Protein AF-A0A423T3R4-F1 (afdb_monomer)

pLDDT: mean 77.35, std 26.08, range [28.09, 98.25]

Solvent-accessible surface area (backbone atoms only — not comparable to full-atom values): 22055 Å² total; per-residue (Å²): 132,90,84,87,86,85,81,89,84,84,79,88,78,89,78,84,82,85,85,81,80,85,85,87,87,91,86,86,88,89,87,91,87,88,82,89,88,90,84,88,87,83,90,76,90,81,85,86,82,89,85,80,90,79,90,85,89,80,90,84,83,86,83,89,80,95,80,89,75,82,82,83,82,76,79,79,76,78,79,75,79,77,91,60,74,82,68,82,76,67,74,72,75,78,69,88,64,95,60,60,54,66,60,53,34,55,50,49,50,51,52,37,51,51,53,52,51,51,48,50,52,52,50,55,52,48,51,54,52,50,52,51,48,49,53,52,50,54,48,57,49,49,55,51,51,53,51,50,52,51,52,59,55,57,72,68,65,50,98,86,39,91,82,68,69,92,62,98,72,70,87,63,85,59,91,87,72,73,54,71,67,58,50,53,48,51,55,50,50,54,51,50,53,46,53,50,50,52,52,51,50,53,50,48,51,54,51,47,58,46,51,53,52,50,39,50,53,54,46,52,54,30,50,52,50,32,51,53,51,50,56,49,50,50,50,54,50,52,53,52,41,52,54,48,54,52,49,48,56,50,50,56,48,52,47,55,52,47,54,51,49,46,52,52,50,53,49,54,44,54,68,48,52,56,56,46,54,51,44,52,50,53,51,55,60,55,69,69,40,62,79,83,68,54,57,89,42,73,70,52,53,54,45,49,52,49,64,60,48,48,58,53,54,46,51,54,50,51,53,49,45,51,53,51,53,54,49,47,55,52,51,52,53,54,48,53,53,48,53,51,53,44,50,54,48,49,56,64,72,75,105

Sequence (351 aa):
MITVVAINASTSFSVRPFSLYALPFLLSPPPYLTTRPLITHPPRYQPLPPFQATTSFSSFPQPSSPFLSHYFSSFPQPPSPLTSFPTPLHLHSPTLSTSPPNFQETEVLRAGRALLTQTLQETEAQIKRLLEVKRLLEHDWSDKQEAFQLDHSAAKLVNHAVKAQFKPVSAALHEGTSAPESWRLRSAQHMDVCRREITSGTQLRGASDQALREVARDSEAAAEATDVAFNTRLRELEEAKAKLVTKDGMLRKEIAEEENSIASIRQSLQDKESPLQVAQSRHWTRSFRPGADRCLDQPHYRLKDELDELPQSIESLRQRLRTSEDTLEELHRLHEDFSKDILNREHTISF

Foldseek 3Di:
DDDDDDDDDDDDDDDDDDDDDDDDDDDDYDDDDDDDDDDDDDDDDDDDDDDDDDDDDDDDDDDDDDDPDPPPDDDDDDPDDPPDDPDPPPVPPPPPDPDALVVVLVVLLVVLVVLLVVLVVVLVVLVVLLVVLVVVVVVLVVVVVVVVVVVVVVVPDDPPDPPDDDDPPVPDDDPPDDDPVRNVVVVVVSVVSNVVSVVVNVVSVVVSVVSVVVSVVSSVVSVVSNVVSVVVVLVVLVVVLVVLVVVLVVLVVVLVVLVVVLVVLVVVLVVLVVVLVVLVVVQVVLCPDDDPSNDCDPVNVVSVVSNVPSVVVNVVSVVVSVVSVVVSVVSVVVSVVSVVVSVVSVVVSVD

Mean predicted aligned error: 17.51 Å

Structure (mmCIF, N/CA/C/O backbone):
data_AF-A0A423T3R4-F1
#
_entry.id   AF-A0A423T3R4-F1
#
loop_
_atom_site.group_PDB
_atom_site.id
_atom_site.type_symbol
_atom_site.label_atom_id
_atom_site.label_alt_id
_atom_site.label_comp_id
_atom_site.label_asym_id
_atom_site.label_entity_id
_atom_site.label_seq_id
_atom_site.pdbx_PDB_ins_code
_atom_site.Cartn_x
_atom_site.Cartn_y
_atom_site.Cartn_z
_atom_site.occupancy
_atom_site.B_iso_or_equiv
_atom_site.auth_seq_id
_atom_site.auth_comp_id
_atom_site.auth_asym_id
_atom_site.auth_atom_id
_atom_site.pdbx_PDB_model_num
ATOM 1 N N . MET A 1 1 ? 6.758 32.394 -56.745 1.00 33.31 1 MET A N 1
ATOM 2 C CA . MET A 1 1 ? 5.417 32.800 -56.285 1.00 33.31 1 MET A CA 1
ATOM 3 C C . MET A 1 1 ? 5.019 31.890 -55.134 1.00 33.31 1 MET A C 1
ATOM 5 O O . MET A 1 1 ? 4.924 30.701 -55.379 1.00 33.31 1 MET A O 1
ATOM 9 N N . ILE A 1 2 ? 4.901 32.470 -53.926 1.00 31.02 2 ILE A N 1
ATOM 10 C CA . ILE A 1 2 ? 3.869 32.233 -52.886 1.00 31.02 2 ILE A CA 1
ATOM 11 C C . ILE A 1 2 ? 3.667 30.744 -52.489 1.00 31.02 2 ILE A C 1
ATOM 13 O O . ILE A 1 2 ? 3.252 29.936 -53.301 1.00 31.02 2 ILE A O 1
ATOM 17 N N . THR A 1 3 ? 3.937 30.273 -51.264 1.00 30.92 3 THR A N 1
ATOM 18 C CA . THR A 1 3 ? 3.354 30.736 -49.991 1.00 30.92 3 THR A CA 1
ATOM 19 C C . THR A 1 3 ? 4.154 30.164 -48.811 1.00 30.92 3 THR A C 1
ATOM 21 O O . THR A 1 3 ? 4.354 28.955 -48.734 1.00 30.92 3 THR A O 1
ATOM 24 N N . VAL A 1 4 ? 4.572 31.017 -47.874 1.00 34.06 4 VAL A N 1
ATOM 25 C CA . VAL A 1 4 ? 4.981 30.622 -46.517 1.00 34.06 4 VAL A CA 1
ATOM 26 C C . VAL A 1 4 ? 3.732 30.739 -45.650 1.00 34.06 4 VAL A C 1
ATOM 28 O O . VAL A 1 4 ? 3.190 31.832 -45.506 1.00 34.06 4 VAL A O 1
ATOM 31 N N . VAL A 1 5 ? 3.249 29.618 -45.117 1.00 37.12 5 VAL A N 1
ATOM 32 C CA . VAL A 1 5 ? 2.168 29.597 -44.127 1.00 37.12 5 VAL A CA 1
ATOM 33 C C . VAL A 1 5 ? 2.812 29.616 -42.747 1.00 37.12 5 VAL A C 1
ATOM 35 O O . VAL A 1 5 ? 3.392 28.629 -42.302 1.00 37.12 5 VAL A O 1
ATOM 38 N N . ALA A 1 6 ? 2.729 30.773 -42.097 1.00 36.50 6 ALA A N 1
ATOM 39 C CA . ALA A 1 6 ? 2.967 30.934 -40.674 1.00 36.50 6 ALA A CA 1
ATOM 40 C C . ALA A 1 6 ? 1.662 30.633 -39.925 1.00 36.50 6 ALA A C 1
ATOM 42 O O . ALA A 1 6 ? 0.632 31.239 -40.219 1.00 36.50 6 ALA A O 1
ATOM 43 N N . ILE A 1 7 ? 1.709 29.729 -38.947 1.00 34.56 7 ILE A N 1
ATOM 44 C CA . ILE A 1 7 ? 0.675 29.600 -37.916 1.00 34.56 7 ILE A CA 1
ATOM 45 C C . ILE A 1 7 ? 1.369 29.731 -36.562 1.00 34.56 7 ILE A C 1
ATOM 47 O O . ILE A 1 7 ? 2.182 28.899 -36.169 1.00 34.56 7 ILE A O 1
ATOM 51 N N . ASN A 1 8 ? 1.043 30.835 -35.894 1.00 34.44 8 ASN A N 1
ATOM 52 C CA . ASN A 1 8 ? 1.313 31.129 -34.494 1.00 34.44 8 ASN A CA 1
ATOM 53 C C . ASN A 1 8 ? 0.419 30.260 -33.601 1.00 34.44 8 ASN A C 1
ATOM 55 O O . ASN A 1 8 ? -0.792 30.251 -33.810 1.00 34.44 8 ASN A O 1
ATOM 59 N N . ALA A 1 9 ? 0.986 29.652 -32.558 1.00 32.06 9 ALA A N 1
ATOM 60 C CA . ALA A 1 9 ? 0.274 29.328 -31.319 1.00 32.06 9 ALA A CA 1
ATOM 61 C C . ALA A 1 9 ? 1.283 28.976 -30.210 1.00 32.06 9 ALA A C 1
ATOM 63 O O . ALA A 1 9 ? 1.586 27.808 -29.992 1.00 32.06 9 ALA A O 1
ATOM 64 N N . SER A 1 10 ? 1.799 29.986 -29.503 1.00 31.17 10 SER A N 1
ATOM 65 C CA . SER A 1 10 ? 2.395 29.783 -28.177 1.00 31.17 10 SER A CA 1
ATOM 66 C C . SER A 1 10 ? 1.487 30.423 -27.142 1.00 31.17 10 SER A C 1
ATOM 68 O O . SER A 1 10 ? 1.450 31.639 -26.961 1.00 31.17 10 SER A O 1
ATOM 70 N N . THR A 1 11 ? 0.712 29.547 -26.522 1.00 37.53 11 THR A N 1
ATOM 71 C CA . THR A 1 11 ? -0.093 29.734 -25.326 1.00 37.53 11 THR A CA 1
ATOM 72 C C . THR A 1 11 ? 0.798 30.061 -24.131 1.00 37.53 11 THR A C 1
ATOM 74 O O . THR A 1 11 ? 1.853 29.468 -23.918 1.00 37.53 11 THR A O 1
ATOM 77 N N . SER A 1 12 ? 0.329 31.020 -23.346 1.00 34.09 12 SER A N 1
ATOM 78 C CA . SER A 1 12 ? 0.869 31.490 -22.079 1.00 34.09 12 SER A CA 1
ATOM 79 C C . SER A 1 12 ? 1.112 30.351 -21.081 1.00 34.09 12 SER A C 1
ATOM 81 O O . SER A 1 12 ? 0.183 29.611 -20.764 1.00 34.09 12 SER A O 1
ATOM 83 N N . PHE A 1 13 ? 2.316 30.271 -20.505 1.00 32.41 13 PHE A N 1
ATOM 84 C CA . PHE A 1 13 ? 2.542 29.543 -19.256 1.00 32.41 13 PHE A CA 1
ATOM 85 C C . PHE A 1 13 ? 2.974 30.529 -18.169 1.00 32.41 13 PHE A C 1
ATOM 87 O O . PHE A 1 13 ? 3.991 31.214 -18.271 1.00 32.41 13 PHE A O 1
ATOM 94 N N . SER A 1 14 ? 2.119 30.636 -17.158 1.00 31.91 14 SER A N 1
ATOM 95 C CA . SER A 1 14 ? 2.300 31.428 -15.950 1.00 31.91 14 SER A CA 1
ATOM 96 C C . SER A 1 14 ? 3.361 30.765 -15.074 1.00 31.91 14 SER A C 1
ATOM 98 O O . SER A 1 14 ? 3.148 29.667 -14.567 1.00 31.91 14 SER A O 1
ATOM 100 N N . VAL A 1 15 ? 4.501 31.427 -14.885 1.00 36.56 15 VAL A N 1
ATOM 101 C CA . VAL A 1 15 ? 5.477 31.065 -13.851 1.00 36.56 15 VAL A CA 1
ATOM 102 C C . VAL A 1 15 ? 5.305 32.054 -12.704 1.00 36.56 15 VAL A C 1
ATOM 104 O O . VAL A 1 15 ? 5.503 33.258 -12.870 1.00 36.56 15 VAL A O 1
ATOM 107 N N . ARG A 1 16 ? 4.886 31.551 -11.539 1.00 35.34 16 ARG A N 1
ATOM 108 C CA . A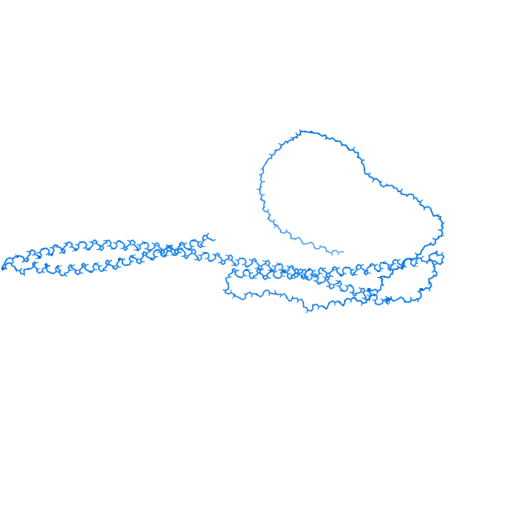RG A 1 16 ? 4.844 32.321 -10.289 1.00 35.34 16 ARG A CA 1
ATOM 109 C C . ARG A 1 16 ? 6.278 32.577 -9.793 1.00 35.34 16 ARG A C 1
ATOM 111 O O . ARG A 1 16 ? 7.065 31.632 -9.769 1.00 35.34 16 ARG A O 1
ATOM 118 N N . PRO A 1 17 ? 6.623 33.803 -9.362 1.00 36.25 17 PRO A N 1
ATOM 119 C CA . PRO A 1 17 ? 7.944 34.119 -8.833 1.00 36.25 17 PRO A CA 1
ATOM 120 C C . PRO A 1 17 ? 8.012 33.842 -7.324 1.00 36.25 17 PRO A C 1
ATOM 122 O O . PRO A 1 17 ? 7.153 34.293 -6.566 1.00 36.25 17 PRO A O 1
ATOM 125 N N . PHE A 1 18 ? 9.060 33.149 -6.872 1.00 35.25 18 PHE A N 1
ATOM 126 C CA . PHE A 1 18 ? 9.450 33.174 -5.463 1.00 35.25 18 PHE A CA 1
ATOM 127 C C . PHE A 1 18 ? 10.264 34.443 -5.194 1.00 35.25 18 PHE A C 1
ATOM 129 O O . PHE A 1 18 ? 11.351 34.648 -5.727 1.00 35.25 18 PHE A O 1
ATOM 136 N N . SER A 1 19 ? 9.673 35.303 -4.373 1.00 32.94 19 SER A N 1
ATOM 137 C CA . SER A 1 19 ? 10.264 36.493 -3.777 1.00 32.94 19 SER A CA 1
ATOM 138 C C . SER A 1 19 ? 11.190 36.099 -2.627 1.00 32.94 19 SER A C 1
ATOM 140 O O . SER A 1 19 ? 10.721 35.515 -1.655 1.00 32.94 19 SER A O 1
ATOM 142 N N . LEU A 1 20 ? 12.456 36.518 -2.678 1.00 35.47 20 LEU A N 1
ATOM 143 C CA . LEU A 1 20 ? 13.244 36.808 -1.479 1.00 35.47 20 LEU A CA 1
ATOM 144 C C . LEU A 1 20 ? 13.961 38.147 -1.678 1.00 35.47 20 LEU A C 1
ATOM 146 O O . LEU A 1 20 ? 14.877 38.288 -2.486 1.00 35.47 20 LEU A O 1
ATOM 150 N N . TYR A 1 21 ? 13.460 39.143 -0.956 1.00 32.84 21 TYR A N 1
ATOM 151 C CA . TYR A 1 21 ? 14.021 40.477 -0.810 1.00 32.84 21 TYR A CA 1
ATOM 152 C C . TYR A 1 21 ? 15.218 40.461 0.157 1.00 32.84 21 TYR A C 1
ATOM 154 O O . TYR A 1 21 ? 15.127 39.834 1.207 1.00 32.84 21 TYR A O 1
ATOM 162 N N . ALA A 1 22 ? 16.214 41.305 -0.165 1.00 35.75 22 ALA A N 1
ATOM 163 C CA . ALA A 1 22 ? 16.920 42.226 0.750 1.00 35.75 22 ALA A CA 1
ATOM 164 C C . ALA A 1 22 ? 17.934 41.627 1.766 1.00 35.75 22 ALA A C 1
ATOM 166 O O . ALA A 1 22 ? 17.624 40.669 2.449 1.00 35.75 22 ALA A O 1
ATOM 167 N N . LEU A 1 23 ? 19.138 42.170 2.029 1.00 37.38 23 LEU A N 1
ATOM 168 C CA . LEU A 1 23 ? 19.763 43.492 1.788 1.00 37.38 23 LEU A CA 1
ATOM 169 C C . LEU A 1 23 ? 21.268 43.437 2.274 1.00 37.38 23 LEU A C 1
ATOM 171 O O . LEU A 1 23 ? 21.717 42.341 2.596 1.00 37.38 23 LEU A O 1
ATOM 175 N N . PRO A 1 24 ? 22.096 44.519 2.294 1.00 53.28 24 PRO A N 1
ATOM 176 C CA . PRO A 1 24 ? 23.395 44.597 1.587 1.00 53.28 24 PRO A CA 1
ATOM 177 C C . PRO A 1 24 ? 24.607 45.106 2.443 1.00 53.28 24 PRO A C 1
ATOM 179 O O . PRO A 1 24 ? 24.547 45.096 3.665 1.00 53.28 24 PRO A O 1
ATOM 182 N N . PHE A 1 25 ? 25.633 45.667 1.758 1.00 34.12 25 PHE A N 1
ATOM 183 C CA . PHE A 1 25 ? 26.707 46.607 2.198 1.00 34.12 25 PHE A CA 1
ATOM 184 C C . PHE A 1 25 ? 28.011 45.989 2.768 1.00 34.12 25 PHE A C 1
ATOM 186 O O . PHE A 1 25 ? 27.987 45.279 3.759 1.00 34.12 25 PHE A O 1
ATOM 193 N N . LEU A 1 26 ? 29.159 46.078 2.067 1.00 33.06 26 LEU A N 1
ATOM 194 C CA . LEU A 1 26 ? 30.128 47.195 1.875 1.00 33.06 26 LEU A CA 1
ATOM 195 C C . LEU A 1 26 ? 31.274 47.160 2.908 1.00 33.06 26 LEU A C 1
ATOM 197 O O . LEU A 1 26 ? 31.011 47.359 4.084 1.00 33.06 26 LEU A O 1
ATOM 201 N N . LEU A 1 27 ? 32.533 46.972 2.473 1.00 31.45 27 LEU A N 1
ATOM 202 C CA . LEU A 1 27 ? 33.629 47.970 2.495 1.00 31.45 27 LEU A CA 1
ATOM 203 C C . LEU A 1 27 ? 34.999 47.330 2.141 1.00 31.45 27 LEU A C 1
ATOM 205 O O . LEU A 1 27 ? 35.203 46.130 2.262 1.00 31.45 27 LEU A O 1
ATOM 209 N N . SER A 1 28 ? 35.894 48.184 1.645 1.00 31.67 28 SER A N 1
ATOM 210 C CA . SER A 1 28 ? 37.163 47.966 0.921 1.00 31.67 28 SER A CA 1
ATOM 211 C C . SER A 1 28 ? 38.404 47.776 1.867 1.00 31.67 28 SER A C 1
ATOM 213 O O . SER A 1 28 ? 38.173 47.511 3.042 1.00 31.67 28 SER A O 1
ATOM 215 N N . PRO A 1 29 ? 39.701 47.867 1.450 1.00 51.75 29 PRO A N 1
ATOM 216 C CA . PRO A 1 29 ? 40.728 46.810 1.586 1.00 51.75 29 PRO A CA 1
ATOM 217 C C . PRO A 1 29 ? 41.985 47.261 2.414 1.00 51.75 29 PRO A C 1
ATOM 219 O O . PRO A 1 29 ? 41.806 47.982 3.387 1.00 51.75 29 PRO A O 1
ATOM 222 N N . PRO A 1 30 ? 43.248 46.954 2.009 1.00 63.19 30 PRO A N 1
ATOM 223 C CA . PRO A 1 30 ? 44.223 45.943 2.487 1.00 63.19 30 PRO A CA 1
ATOM 224 C C . PRO A 1 30 ? 45.357 46.601 3.353 1.00 63.19 30 PRO A C 1
ATOM 226 O O . PRO A 1 30 ? 45.085 47.716 3.803 1.00 63.19 30 PRO A O 1
ATOM 229 N N . PRO A 1 31 ? 46.599 46.062 3.611 1.00 52.03 31 PRO A N 1
ATOM 230 C CA . PRO A 1 31 ? 47.658 45.912 2.573 1.00 52.03 31 PRO A CA 1
ATOM 231 C C . PRO A 1 31 ? 48.948 45.037 2.842 1.00 52.03 31 PRO A C 1
ATOM 233 O O . PRO A 1 31 ? 49.258 44.640 3.958 1.00 52.03 31 PRO A O 1
ATOM 236 N N . TYR A 1 32 ? 49.739 44.874 1.757 1.00 40.09 32 TYR A N 1
ATOM 237 C CA . TYR A 1 32 ? 51.219 44.720 1.608 1.00 40.09 32 TYR A CA 1
ATOM 238 C C . TYR A 1 32 ? 51.962 43.419 1.997 1.00 40.09 32 TYR A C 1
ATOM 240 O O . TYR A 1 32 ? 51.641 42.798 2.996 1.00 40.09 32 TYR A O 1
ATOM 248 N N . LEU A 1 33 ? 53.065 42.976 1.356 1.00 35.69 33 LEU A N 1
ATOM 249 C CA . LEU A 1 33 ? 53.817 43.195 0.085 1.00 35.69 33 LEU A CA 1
ATOM 250 C C . LEU A 1 33 ? 54.937 42.123 0.082 1.00 35.69 33 LEU A C 1
ATOM 252 O O . LEU A 1 33 ? 55.379 41.742 1.162 1.00 35.69 33 LEU A O 1
ATOM 256 N N . THR A 1 34 ? 55.379 41.571 -1.062 1.00 33.12 34 THR A N 1
ATOM 257 C CA . THR A 1 34 ? 56.720 41.790 -1.694 1.00 33.12 34 THR A CA 1
ATOM 258 C C . THR A 1 34 ? 57.074 40.486 -2.449 1.00 33.12 34 THR A C 1
ATOM 260 O O . THR A 1 34 ? 56.851 39.426 -1.883 1.00 33.12 34 THR A O 1
ATOM 263 N N . THR A 1 35 ? 57.594 40.384 -3.685 1.00 34.75 35 THR A N 1
ATOM 264 C CA . THR A 1 35 ? 58.006 41.319 -4.759 1.00 34.75 35 THR A CA 1
ATOM 265 C C . THR A 1 35 ? 58.318 40.545 -6.066 1.00 34.75 35 THR A C 1
ATOM 267 O O . THR A 1 35 ? 58.997 39.528 -5.989 1.00 34.75 35 THR A O 1
ATOM 270 N N . ARG A 1 36 ? 57.987 41.171 -7.221 1.00 35.00 36 ARG A N 1
ATOM 271 C CA . ARG A 1 36 ? 58.717 41.274 -8.531 1.00 35.00 36 ARG A CA 1
ATOM 272 C C . ARG A 1 36 ? 58.944 40.048 -9.463 1.00 35.00 36 ARG A C 1
ATOM 274 O O . ARG A 1 36 ? 59.146 38.952 -8.967 1.00 35.00 36 ARG A O 1
ATOM 281 N N . PRO A 1 37 ? 59.196 40.267 -10.788 1.00 44.72 37 PRO A N 1
ATOM 282 C CA . PRO A 1 37 ? 58.663 41.285 -11.721 1.00 44.72 37 PRO A CA 1
ATOM 283 C C . PRO A 1 37 ? 58.215 40.737 -13.114 1.00 44.72 37 PRO A C 1
ATOM 285 O O . PRO A 1 37 ? 58.518 39.614 -13.501 1.00 44.72 37 PRO A O 1
ATOM 288 N N . LEU A 1 38 ? 57.519 41.599 -13.873 1.00 38.88 38 LEU A N 1
ATOM 289 C CA . LEU A 1 38 ? 56.987 41.457 -15.246 1.00 38.88 38 LEU A CA 1
ATOM 290 C C . LEU A 1 38 ? 57.993 41.828 -16.357 1.00 38.88 38 LEU A C 1
ATOM 292 O O . LEU A 1 38 ? 58.622 42.876 -16.233 1.00 38.88 38 LEU A O 1
ATOM 296 N N . ILE A 1 39 ? 57.992 41.082 -17.478 1.00 36.41 39 ILE A N 1
ATOM 297 C CA . ILE A 1 39 ? 58.392 41.489 -18.857 1.00 36.41 39 ILE A CA 1
ATOM 298 C C . ILE A 1 39 ? 57.584 40.599 -19.843 1.00 36.41 39 ILE A C 1
ATOM 300 O O . ILE A 1 39 ? 57.753 39.387 -19.836 1.00 36.41 39 ILE A O 1
ATOM 304 N N . THR A 1 40 ? 56.436 41.042 -20.365 1.00 33.84 40 THR A N 1
ATOM 305 C CA . THR A 1 40 ? 56.151 41.590 -21.718 1.00 33.84 40 THR A CA 1
ATOM 306 C C . THR A 1 40 ? 56.443 40.710 -22.962 1.00 33.84 40 THR A C 1
ATOM 308 O O . THR A 1 40 ? 57.580 40.425 -23.313 1.00 33.84 40 THR A O 1
ATOM 311 N N . HIS A 1 41 ? 55.345 40.460 -23.696 1.00 38.69 41 HIS A N 1
ATOM 312 C CA . HIS A 1 41 ? 55.162 40.200 -25.140 1.00 38.69 41 HIS A CA 1
ATOM 313 C C . HIS A 1 41 ? 55.111 38.763 -25.726 1.00 38.69 41 HIS A C 1
ATOM 315 O O . HIS A 1 41 ? 55.899 37.897 -25.358 1.00 38.69 41 HIS A O 1
ATOM 321 N N . PRO A 1 42 ? 54.175 38.523 -26.682 1.00 43.50 42 PRO A N 1
ATOM 322 C CA . PRO A 1 42 ? 53.958 37.238 -27.357 1.00 43.50 42 PRO A CA 1
ATOM 323 C C . PRO A 1 42 ? 54.861 37.077 -28.598 1.00 43.50 42 PRO A C 1
ATOM 325 O O . PRO A 1 42 ? 55.167 38.078 -29.256 1.00 43.50 42 PRO A O 1
ATOM 328 N N . PRO A 1 43 ? 55.254 35.852 -29.001 1.00 42.62 43 PRO A N 1
ATOM 329 C CA . PRO A 1 43 ? 56.082 35.680 -30.185 1.00 42.62 43 PRO A CA 1
ATOM 330 C C . PRO A 1 43 ? 55.252 35.731 -31.477 1.00 42.62 43 PRO A C 1
ATOM 332 O O . PRO A 1 43 ? 54.328 34.949 -31.705 1.00 42.62 43 PRO A O 1
ATOM 335 N N . ARG A 1 44 ? 55.638 36.684 -32.330 1.00 35.50 44 ARG A N 1
ATOM 336 C CA . ARG A 1 44 ? 55.304 36.798 -33.752 1.00 35.50 44 ARG A CA 1
ATOM 337 C C . ARG A 1 44 ? 55.977 35.685 -34.559 1.00 35.50 44 ARG A C 1
ATOM 339 O O . ARG A 1 44 ? 57.153 35.395 -34.366 1.00 35.50 44 ARG A O 1
ATOM 346 N N . TYR A 1 45 ? 55.241 35.183 -35.545 1.00 41.00 45 TYR A N 1
ATOM 347 C CA . TYR A 1 45 ? 55.760 34.504 -36.731 1.00 41.00 45 TYR A CA 1
ATOM 348 C C . TYR A 1 45 ? 56.734 35.400 -37.511 1.00 41.00 45 TYR A C 1
ATOM 350 O O . TYR A 1 45 ? 56.384 36.543 -37.800 1.00 41.00 45 TYR A O 1
ATOM 358 N N . GLN A 1 46 ? 57.877 34.851 -37.938 1.00 35.88 46 GLN A N 1
ATOM 359 C CA . GLN A 1 46 ? 58.613 35.272 -39.139 1.00 35.88 46 GLN A CA 1
ATOM 360 C C . GLN A 1 46 ? 59.440 34.097 -39.722 1.00 35.88 46 GLN A C 1
ATOM 362 O O . GLN A 1 46 ? 59.706 33.131 -39.008 1.00 35.88 46 GLN A O 1
ATOM 367 N N . PRO A 1 47 ? 59.757 34.130 -41.033 1.00 40.25 47 PRO A N 1
ATOM 368 C CA . PRO A 1 47 ? 59.869 32.951 -41.891 1.00 40.25 47 PRO A CA 1
ATOM 369 C C . PRO A 1 47 ? 61.310 32.459 -42.093 1.00 40.25 47 PRO A C 1
ATOM 371 O O . PRO A 1 47 ? 62.262 33.234 -42.027 1.00 40.25 47 PRO A O 1
ATOM 374 N N . LEU A 1 48 ? 61.455 31.168 -42.406 1.00 42.12 48 LEU A N 1
ATOM 375 C CA . LEU A 1 48 ? 62.724 30.559 -42.815 1.00 42.12 48 LEU A CA 1
ATOM 376 C C . LEU A 1 48 ? 63.009 30.787 -44.321 1.00 42.12 48 LEU A C 1
ATOM 378 O O . LEU A 1 48 ? 62.067 30.846 -45.115 1.00 42.12 48 LEU A O 1
ATOM 382 N N . PRO A 1 49 ? 64.293 30.927 -44.713 1.00 42.69 49 PRO A N 1
ATOM 383 C CA . PRO A 1 49 ? 64.733 31.350 -46.047 1.00 42.69 49 PRO A CA 1
ATOM 384 C C . PRO A 1 49 ? 64.718 30.209 -47.088 1.00 42.69 49 PRO A C 1
ATOM 386 O O . PRO A 1 49 ? 64.627 29.036 -46.721 1.00 42.69 49 PRO A O 1
ATOM 389 N N . PRO A 1 50 ? 64.822 30.528 -48.396 1.00 37.22 50 PRO A N 1
ATOM 390 C CA . PRO A 1 50 ? 64.683 29.550 -49.468 1.00 37.22 50 PRO A CA 1
ATOM 391 C C . PRO A 1 50 ? 65.978 28.755 -49.667 1.00 37.22 50 PRO A C 1
ATOM 393 O O . PRO A 1 50 ? 67.047 29.334 -49.853 1.00 37.22 50 PRO A O 1
ATOM 396 N N . PHE A 1 51 ? 65.879 27.425 -49.693 1.00 34.00 51 PHE A N 1
ATOM 397 C CA . PHE A 1 51 ? 66.987 26.569 -50.111 1.00 34.00 51 PHE A CA 1
ATOM 398 C C . PHE A 1 51 ? 66.917 26.324 -51.620 1.00 34.00 51 PHE A C 1
ATOM 400 O O . PHE A 1 51 ? 65.968 25.733 -52.137 1.00 34.00 51 PHE A O 1
ATOM 407 N N . GLN A 1 52 ? 67.933 26.828 -52.316 1.00 30.84 52 GLN A N 1
ATOM 408 C CA . GLN A 1 52 ? 68.200 26.568 -53.724 1.00 30.84 52 GLN A CA 1
ATOM 409 C C . GLN A 1 52 ? 68.693 25.129 -53.911 1.00 30.84 52 GLN A C 1
ATOM 411 O O . GLN A 1 52 ? 69.437 24.595 -53.091 1.00 30.84 52 GLN A O 1
ATOM 416 N N . ALA A 1 53 ? 68.267 24.511 -55.009 1.00 34.09 53 ALA A N 1
ATOM 417 C CA . ALA A 1 53 ? 68.692 23.186 -55.422 1.00 34.09 53 ALA A CA 1
ATOM 418 C C . ALA A 1 53 ? 70.098 23.216 -56.036 1.00 34.09 53 ALA A C 1
ATOM 420 O O . ALA A 1 53 ? 70.337 23.989 -56.960 1.00 34.09 53 ALA A O 1
ATOM 421 N N . THR A 1 54 ? 70.964 22.287 -55.630 1.00 29.62 54 THR A N 1
ATOM 422 C CA . THR A 1 54 ? 72.008 21.723 -56.496 1.00 29.62 54 THR A CA 1
ATOM 423 C C . THR A 1 54 ? 72.227 20.243 -56.173 1.00 29.62 54 THR A C 1
ATOM 425 O O . THR A 1 54 ? 72.284 19.801 -55.031 1.00 29.62 54 THR A O 1
ATOM 428 N N . THR A 1 55 ? 72.280 19.480 -57.255 1.00 33.22 55 THR A N 1
ATOM 429 C CA . THR A 1 55 ? 72.500 18.042 -57.438 1.00 33.22 55 THR A CA 1
ATOM 430 C C . THR A 1 55 ? 73.667 17.422 -56.663 1.00 33.22 55 THR A C 1
ATOM 432 O O . THR A 1 55 ? 74.780 17.933 -56.728 1.00 33.22 55 THR A O 1
ATOM 435 N N . SER A 1 56 ? 73.471 16.217 -56.117 1.00 28.09 56 SER A N 1
ATOM 436 C CA . SER A 1 56 ? 74.344 15.055 -56.380 1.00 28.09 56 SER A CA 1
ATOM 437 C C . SER A 1 56 ? 73.698 13.748 -55.897 1.00 28.09 56 SER A C 1
ATOM 439 O O . SER A 1 56 ? 72.925 13.710 -54.946 1.00 28.09 56 SER A O 1
ATOM 441 N N . PHE A 1 57 ? 73.961 12.689 -56.654 1.00 32.75 57 PHE A N 1
ATOM 442 C CA . PHE A 1 57 ? 73.360 11.362 -56.605 1.00 32.75 57 PHE A CA 1
ATOM 443 C C . PHE A 1 57 ? 74.281 10.433 -55.801 1.00 32.75 57 PHE A C 1
ATOM 445 O O . PHE A 1 57 ? 75.437 10.288 -56.187 1.00 32.75 57 PHE A O 1
ATOM 452 N N . SER A 1 58 ? 73.799 9.771 -54.743 1.00 29.56 58 SER A N 1
ATOM 453 C CA . SER A 1 58 ? 74.337 8.460 -54.341 1.00 29.56 58 SER A CA 1
ATOM 454 C C . SER A 1 58 ? 73.360 7.683 -53.448 1.00 29.56 58 SER A C 1
ATOM 456 O O . SER A 1 58 ? 72.881 8.176 -52.432 1.00 29.56 58 SER A O 1
ATOM 458 N N . SER A 1 59 ? 73.072 6.476 -53.925 1.00 34.12 59 SER A N 1
ATOM 459 C CA . SER A 1 59 ? 72.460 5.269 -53.363 1.00 34.12 59 SER A CA 1
ATOM 460 C C . SER A 1 59 ? 72.316 5.135 -51.841 1.00 34.12 59 SER A C 1
ATOM 462 O O . SER A 1 59 ? 73.319 5.187 -51.148 1.00 34.12 59 SER A O 1
ATOM 464 N N . PHE A 1 60 ? 71.120 4.758 -51.362 1.00 29.94 60 PHE A N 1
ATOM 465 C CA . PHE A 1 60 ? 70.915 3.879 -50.190 1.00 29.94 60 PHE A CA 1
ATOM 466 C C . PHE A 1 60 ? 69.622 3.030 -50.374 1.00 29.94 60 PHE A C 1
ATOM 468 O O . PHE A 1 60 ? 68.763 3.406 -51.175 1.00 29.94 60 PHE A O 1
ATOM 475 N N . PRO A 1 61 ? 69.519 1.851 -49.725 1.00 32.22 61 PRO A N 1
ATOM 476 C CA . PRO A 1 61 ? 68.714 0.701 -50.130 1.00 32.22 61 PRO A CA 1
ATOM 477 C C . PRO A 1 61 ? 67.303 0.677 -49.518 1.00 32.22 61 PRO A C 1
ATOM 479 O O . PRO A 1 61 ? 67.004 1.369 -48.548 1.00 32.22 61 PRO A O 1
ATOM 482 N N . GLN A 1 62 ? 66.444 -0.170 -50.093 1.00 37.47 62 GLN A N 1
ATOM 483 C CA . GLN A 1 62 ? 65.108 -0.490 -49.581 1.00 37.47 62 GLN A CA 1
ATOM 484 C C . GLN A 1 62 ? 65.138 -1.117 -48.177 1.00 37.47 62 GLN A C 1
ATOM 486 O O . GLN A 1 62 ? 66.016 -1.939 -47.909 1.00 37.47 62 GLN A O 1
ATOM 491 N N . PRO A 1 63 ? 64.104 -0.887 -47.346 1.00 36.41 63 PRO A N 1
ATOM 492 C CA . PRO A 1 63 ? 63.705 -1.829 -46.319 1.00 36.41 63 PRO A CA 1
ATOM 493 C C . PRO A 1 63 ? 62.545 -2.707 -46.812 1.00 36.41 63 PRO A C 1
ATOM 495 O O . PRO A 1 63 ? 61.494 -2.237 -47.248 1.00 36.41 63 PRO A O 1
ATOM 498 N N . SER A 1 64 ? 62.768 -4.009 -46.712 1.00 36.84 64 SER A N 1
ATOM 499 C CA . SER A 1 64 ? 61.773 -5.070 -46.738 1.00 36.84 64 SER A CA 1
ATOM 500 C C . SER A 1 64 ? 60.807 -4.948 -45.551 1.00 36.84 64 SER A C 1
ATOM 502 O O . SER A 1 64 ? 61.217 -4.727 -44.414 1.00 36.84 64 SER A O 1
ATOM 504 N N . SER A 1 65 ? 59.513 -5.139 -45.811 1.00 32.78 65 SER A N 1
ATOM 505 C CA . SER A 1 65 ? 58.464 -5.291 -44.797 1.00 32.78 65 SER A CA 1
ATOM 506 C C . SER A 1 65 ? 57.506 -6.403 -45.243 1.00 32.78 65 SER A C 1
ATOM 508 O O . SER A 1 65 ? 56.830 -6.242 -46.261 1.00 32.78 65 SER A O 1
ATOM 510 N N . PRO A 1 66 ? 57.439 -7.540 -44.526 1.00 41.62 66 PRO A N 1
ATOM 511 C CA . PRO A 1 66 ? 56.442 -8.574 -44.747 1.00 41.62 66 PRO A CA 1
ATOM 512 C C . PRO A 1 66 ? 55.321 -8.407 -43.711 1.00 41.62 66 PRO A C 1
ATOM 514 O O . PRO A 1 66 ? 55.361 -9.035 -42.661 1.00 41.62 66 PRO A O 1
ATOM 517 N N . PHE A 1 67 ? 54.333 -7.543 -43.966 1.00 34.09 67 PHE A N 1
ATOM 518 C CA . PHE A 1 67 ? 53.167 -7.422 -43.067 1.00 34.09 67 PHE A CA 1
ATOM 519 C C . PHE A 1 67 ? 51.806 -7.206 -43.750 1.00 34.09 67 PHE A C 1
ATOM 521 O O . PHE A 1 67 ? 50.807 -7.003 -43.067 1.00 34.09 67 PHE A O 1
ATOM 528 N N . LEU A 1 68 ? 51.709 -7.329 -45.077 1.00 36.66 68 LEU A N 1
ATOM 529 C CA . LEU A 1 68 ? 50.453 -7.117 -45.816 1.00 36.66 68 LEU A CA 1
ATOM 530 C C . LEU A 1 68 ? 50.009 -8.353 -46.610 1.00 36.66 68 LEU A C 1
ATOM 532 O O . LEU A 1 68 ? 49.725 -8.261 -47.796 1.00 36.66 68 LEU A O 1
ATOM 536 N N . SER A 1 69 ? 49.953 -9.526 -45.974 1.00 32.84 69 SER A N 1
ATOM 537 C CA . SER A 1 69 ? 49.396 -10.730 -46.626 1.00 32.84 69 SER A CA 1
ATOM 538 C C . SER A 1 69 ? 48.311 -11.452 -45.815 1.00 32.84 69 SER A C 1
ATOM 540 O O . SER A 1 69 ? 47.546 -12.225 -46.379 1.00 32.84 69 SER A O 1
ATOM 542 N N . HIS A 1 70 ? 48.125 -11.147 -44.526 1.00 32.12 70 HIS A N 1
ATOM 543 C CA . HIS A 1 70 ? 47.172 -11.901 -43.696 1.00 32.12 70 HIS A CA 1
ATOM 544 C C . HIS A 1 70 ? 45.790 -11.263 -43.477 1.00 32.12 70 HIS A C 1
ATOM 546 O O . HIS A 1 70 ? 44.968 -11.862 -42.793 1.00 32.12 70 HIS A O 1
ATOM 552 N N . TYR A 1 71 ? 45.470 -10.117 -44.089 1.00 36.69 71 TYR A N 1
ATOM 553 C CA . TYR A 1 71 ? 44.152 -9.479 -43.904 1.00 36.69 71 TYR A CA 1
ATOM 554 C C . TYR A 1 71 ? 43.103 -9.785 -44.984 1.00 36.69 71 TYR A C 1
ATOM 556 O O . TYR A 1 71 ? 41.958 -9.362 -44.850 1.00 36.69 71 TYR A O 1
ATOM 564 N N . PHE A 1 72 ? 43.442 -10.543 -46.032 1.00 39.38 72 PHE A N 1
ATOM 565 C CA . PHE A 1 72 ? 42.553 -10.704 -47.193 1.00 39.38 72 PHE A CA 1
ATOM 566 C C . PHE A 1 72 ? 41.661 -11.957 -47.205 1.00 39.38 72 PHE A C 1
ATOM 568 O O . PHE A 1 72 ? 40.923 -12.146 -48.167 1.00 39.38 72 PHE A O 1
ATOM 575 N N . SER A 1 73 ? 41.653 -12.793 -46.157 1.00 35.09 73 SER A N 1
ATOM 576 C CA . SER A 1 73 ? 40.952 -14.093 -46.214 1.00 35.09 73 SER A CA 1
ATOM 577 C C . SER A 1 73 ? 39.855 -14.342 -45.169 1.00 35.09 73 SER A C 1
ATOM 579 O O . SER A 1 73 ? 39.310 -15.445 -45.137 1.00 35.09 73 SER A O 1
ATOM 581 N N . SER A 1 74 ? 39.467 -13.392 -44.317 1.00 40.16 74 SER A N 1
ATOM 582 C CA . SER A 1 74 ? 38.336 -13.620 -43.395 1.00 40.16 74 SER A CA 1
ATOM 583 C C . SER A 1 74 ? 37.695 -12.312 -42.946 1.00 40.16 74 SER A C 1
ATOM 585 O O . SER A 1 74 ? 38.005 -11.797 -41.877 1.00 40.16 74 SER A O 1
ATOM 587 N N . PHE A 1 75 ? 36.772 -11.786 -43.752 1.00 44.12 75 PHE A N 1
ATOM 588 C CA . PHE A 1 75 ? 35.772 -10.853 -43.237 1.00 44.12 75 PHE A CA 1
ATOM 589 C C . PHE A 1 75 ? 34.535 -11.653 -42.813 1.00 44.12 75 PHE A C 1
ATOM 591 O O . PHE A 1 75 ? 34.078 -12.496 -43.592 1.00 44.12 75 PHE A O 1
ATOM 598 N N . PRO A 1 76 ? 34.005 -11.444 -41.593 1.00 36.22 76 PRO A N 1
ATOM 599 C CA . PRO A 1 76 ? 32.837 -12.176 -41.127 1.00 36.22 76 PRO A CA 1
ATOM 600 C C . PRO A 1 76 ? 31.665 -11.877 -42.058 1.00 36.22 76 PRO A C 1
ATOM 602 O O . PRO A 1 76 ? 31.466 -10.725 -42.454 1.00 36.22 76 PRO A O 1
ATOM 605 N N . GLN A 1 77 ? 30.870 -12.895 -42.393 1.00 41.41 77 GLN A N 1
ATOM 606 C CA . GLN A 1 77 ? 29.558 -12.635 -42.975 1.00 41.41 77 GLN A CA 1
ATOM 607 C C . GLN A 1 77 ? 28.789 -11.662 -42.067 1.00 41.41 77 GLN A C 1
ATOM 609 O O . GLN A 1 77 ? 28.912 -11.761 -40.840 1.00 41.41 77 GLN A O 1
ATOM 614 N N . PRO A 1 78 ? 28.012 -10.721 -42.639 1.00 40.19 78 PRO A N 1
ATOM 615 C CA . PRO A 1 78 ? 27.139 -9.881 -41.834 1.00 40.19 78 PRO A CA 1
ATOM 616 C C . PRO A 1 78 ? 26.261 -10.798 -40.972 1.00 40.19 78 PRO A C 1
ATOM 618 O O . PRO A 1 78 ? 25.759 -11.798 -41.495 1.00 40.19 78 PRO A O 1
ATOM 621 N N . PRO A 1 79 ? 26.096 -10.514 -39.667 1.00 40.12 79 PRO A N 1
ATOM 622 C CA . PRO A 1 79 ? 25.214 -11.314 -38.834 1.00 40.12 79 PRO A CA 1
ATOM 623 C C . PRO A 1 79 ? 23.833 -11.360 -39.491 1.00 40.12 79 PRO A C 1
ATOM 625 O O . PRO A 1 79 ? 23.342 -10.339 -39.983 1.00 40.12 79 PRO A O 1
ATOM 628 N N . SER A 1 80 ? 23.240 -12.556 -39.542 1.00 38.56 80 SER A N 1
ATOM 629 C CA . SER A 1 80 ? 21.889 -12.760 -40.058 1.00 38.56 80 SER A CA 1
ATOM 630 C C . SER A 1 80 ? 20.938 -11.726 -39.449 1.00 38.56 80 SER A C 1
ATOM 632 O O . SER A 1 80 ? 21.062 -11.427 -38.256 1.00 38.56 80 SER A O 1
ATOM 634 N N . PRO A 1 81 ? 19.992 -11.171 -40.231 1.00 39.56 81 PRO A N 1
ATOM 635 C CA . PRO A 1 81 ? 19.010 -10.249 -39.690 1.00 39.56 81 PRO A CA 1
ATOM 636 C C . PRO A 1 81 ? 18.302 -10.934 -38.524 1.00 39.56 81 PRO A C 1
ATOM 638 O O . PRO A 1 81 ? 17.841 -12.068 -38.661 1.00 39.56 81 PRO A O 1
ATOM 641 N N . LEU A 1 82 ? 18.194 -10.248 -37.387 1.00 38.56 82 LEU A N 1
ATOM 642 C CA . LEU A 1 82 ? 17.180 -10.612 -36.411 1.00 38.56 82 LEU A CA 1
ATOM 643 C C . LEU A 1 82 ? 15.829 -10.362 -37.085 1.00 38.56 82 LEU A C 1
ATOM 645 O O . LEU A 1 82 ? 15.308 -9.249 -37.106 1.00 38.56 82 LEU A O 1
ATOM 649 N N . THR A 1 83 ? 15.276 -11.411 -37.690 1.00 40.88 83 THR A N 1
ATOM 650 C CA . THR A 1 83 ? 13.862 -11.525 -38.040 1.00 40.88 83 THR A CA 1
ATOM 651 C C . THR A 1 83 ? 13.061 -11.666 -36.755 1.00 40.88 83 THR A C 1
ATOM 653 O O . THR A 1 83 ? 12.546 -12.731 -36.450 1.00 40.88 83 THR A O 1
ATOM 656 N N . SER A 1 84 ? 13.022 -10.595 -35.976 1.00 37.62 84 SER A N 1
ATOM 657 C CA . SER A 1 84 ? 12.001 -10.303 -34.980 1.00 37.62 84 SER A CA 1
ATOM 658 C C . SER A 1 84 ? 12.439 -9.022 -34.292 1.00 37.62 84 SER A C 1
ATOM 660 O O . SER A 1 84 ? 13.331 -9.035 -33.443 1.00 37.62 84 SER A O 1
ATOM 662 N N . PHE A 1 85 ? 11.793 -7.911 -34.640 1.00 41.97 85 PHE A N 1
ATOM 663 C CA . PHE A 1 85 ? 11.597 -6.887 -33.625 1.00 41.97 85 PHE A CA 1
ATOM 664 C C . PHE A 1 85 ? 10.927 -7.579 -32.436 1.00 41.97 85 PHE A C 1
ATOM 666 O O . PHE A 1 85 ? 10.020 -8.390 -32.673 1.00 41.97 85 PHE A O 1
ATOM 673 N N . PRO A 1 86 ? 11.336 -7.309 -31.188 1.00 37.59 86 PRO A N 1
ATOM 674 C CA . PRO A 1 86 ? 10.463 -7.631 -30.084 1.00 37.59 86 PRO A CA 1
ATOM 675 C C . PRO A 1 86 ? 9.163 -6.884 -30.379 1.00 37.59 86 PRO A C 1
ATOM 677 O O . PRO A 1 86 ? 9.127 -5.655 -30.439 1.00 37.59 86 PRO A O 1
ATOM 680 N N . THR A 1 87 ? 8.108 -7.645 -30.677 1.00 42.03 87 THR A N 1
ATOM 681 C CA . THR A 1 87 ? 6.729 -7.169 -30.577 1.00 42.03 87 THR A CA 1
ATOM 682 C C . THR A 1 87 ? 6.655 -6.335 -29.307 1.00 42.03 87 THR A C 1
ATOM 684 O O . THR A 1 87 ? 7.205 -6.799 -28.301 1.00 42.03 87 THR A O 1
ATOM 687 N N . PRO A 1 88 ? 6.033 -5.141 -29.328 1.00 36.88 88 PRO A N 1
ATOM 688 C CA . PRO A 1 88 ? 5.861 -4.374 -28.110 1.00 36.88 88 PRO A CA 1
ATOM 689 C C . PRO A 1 88 ? 5.249 -5.333 -27.102 1.00 36.88 88 PRO A C 1
ATOM 691 O O . PRO A 1 88 ? 4.154 -5.862 -27.322 1.00 36.88 88 PRO A O 1
ATOM 694 N N . LEU A 1 89 ? 6.011 -5.645 -26.052 1.00 41.69 89 LEU A N 1
ATOM 695 C CA . LEU A 1 89 ? 5.461 -6.282 -24.880 1.00 41.69 89 LEU A CA 1
ATOM 696 C C . LEU A 1 89 ? 4.546 -5.211 -24.310 1.00 41.69 89 LEU A C 1
ATOM 698 O O . LEU A 1 89 ? 4.946 -4.431 -23.455 1.00 41.69 89 LEU A O 1
ATOM 702 N N . HIS A 1 90 ? 3.324 -5.141 -24.845 1.00 41.50 90 HIS A N 1
ATOM 703 C CA . HIS A 1 90 ? 2.202 -4.627 -24.100 1.00 41.50 90 HIS A CA 1
ATOM 704 C C . HIS A 1 90 ? 2.328 -5.317 -22.754 1.00 41.50 90 HIS A C 1
ATOM 706 O O . HIS A 1 90 ? 2.205 -6.549 -22.688 1.00 41.50 90 HIS A O 1
ATOM 712 N N . LEU A 1 91 ? 2.658 -4.541 -21.714 1.00 39.88 91 LEU A N 1
ATOM 713 C CA . LEU A 1 91 ? 2.432 -4.980 -20.352 1.00 39.88 91 LEU A CA 1
ATOM 714 C C . LEU A 1 91 ? 1.026 -5.558 -20.385 1.00 39.88 91 LEU A C 1
ATOM 716 O O . LEU A 1 91 ? 0.066 -4.848 -20.705 1.00 39.88 91 LEU A O 1
ATOM 720 N N . HIS A 1 92 ? 0.937 -6.876 -20.201 1.00 39.25 92 HIS A N 1
ATOM 721 C CA . HIS A 1 92 ? -0.346 -7.521 -20.037 1.00 39.25 92 HIS A CA 1
ATOM 722 C C . HIS A 1 92 ? -1.030 -6.717 -18.950 1.00 39.25 92 HIS A C 1
ATOM 724 O O . HIS A 1 92 ? -0.495 -6.587 -17.847 1.00 39.25 92 HIS A O 1
ATOM 730 N N . SER A 1 93 ? -2.156 -6.103 -19.312 1.00 37.31 93 SER A N 1
ATOM 731 C CA . SER A 1 93 ? -3.028 -5.445 -18.358 1.00 37.31 93 SER A CA 1
ATOM 732 C C . SER A 1 93 ? -3.183 -6.427 -17.203 1.00 37.31 93 SER A C 1
ATOM 734 O O . SER A 1 93 ? -3.561 -7.572 -17.479 1.00 37.31 93 SER A O 1
ATOM 736 N N . PRO A 1 94 ? -2.819 -6.061 -15.961 1.00 41.47 94 PRO A N 1
ATOM 737 C CA . PRO A 1 94 ? -2.916 -6.994 -14.863 1.00 41.47 94 PRO A CA 1
ATOM 738 C C . PRO A 1 94 ? -4.381 -7.407 -14.780 1.00 41.47 94 PRO A C 1
ATOM 740 O O . PRO A 1 94 ? -5.257 -6.605 -14.456 1.00 41.47 94 PRO A O 1
ATOM 743 N N . THR A 1 95 ? -4.660 -8.656 -15.145 1.00 39.84 95 THR A N 1
ATOM 744 C CA . THR A 1 95 ? -5.905 -9.320 -14.789 1.00 39.84 95 THR A CA 1
ATOM 745 C C . THR A 1 95 ? -6.029 -9.162 -13.291 1.00 39.84 95 THR A C 1
ATOM 747 O O . THR A 1 95 ? -5.128 -9.629 -12.597 1.00 39.84 95 THR A O 1
ATOM 750 N N . LEU A 1 96 ? -7.079 -8.458 -12.849 1.00 42.38 96 LEU A N 1
ATOM 751 C CA . LEU A 1 96 ? -7.508 -8.248 -11.463 1.00 42.38 96 LEU A CA 1
ATOM 752 C C . LEU A 1 96 ? -6.889 -9.275 -10.507 1.00 42.38 96 LEU A C 1
ATOM 754 O O . LEU A 1 96 ? -7.463 -10.326 -10.230 1.00 42.38 96 LEU A O 1
ATOM 758 N N . SER A 1 97 ? -5.679 -8.972 -10.046 1.00 39.34 97 SER A N 1
ATOM 759 C CA . SER A 1 97 ? -4.968 -9.785 -9.082 1.00 39.34 97 SER A CA 1
ATOM 760 C C . SER A 1 97 ? -5.408 -9.268 -7.731 1.00 39.34 97 SER A C 1
ATOM 762 O O . SER A 1 97 ? -5.165 -8.110 -7.396 1.00 39.34 97 SER A O 1
ATOM 764 N N . THR A 1 98 ? -6.038 -10.140 -6.952 1.00 49.97 98 THR A N 1
ATOM 765 C CA . THR A 1 98 ? -6.386 -9.998 -5.528 1.00 49.97 98 THR A CA 1
ATOM 766 C C . THR A 1 98 ? -5.167 -9.789 -4.612 1.00 49.97 98 THR A C 1
ATOM 768 O O . THR A 1 98 ? -5.225 -10.057 -3.415 1.00 49.97 98 THR A O 1
ATOM 771 N N . SER A 1 99 ? -4.035 -9.351 -5.159 1.00 45.66 99 SER A N 1
ATOM 772 C CA . SER A 1 99 ? -2.822 -9.002 -4.435 1.00 45.66 99 SER A CA 1
ATOM 773 C C . SER A 1 99 ? -2.920 -7.572 -3.896 1.00 45.66 99 SER A C 1
ATOM 775 O O . SER A 1 99 ? -3.409 -6.693 -4.610 1.00 45.66 99 SER A O 1
ATOM 777 N N . PRO A 1 100 ? -2.430 -7.309 -2.674 1.00 61.72 100 PRO A N 1
ATOM 778 C CA . PRO A 1 100 ? -2.466 -5.978 -2.084 1.00 61.72 100 PRO A CA 1
ATOM 779 C C . PRO A 1 100 ? -1.743 -4.950 -2.980 1.00 61.72 100 PRO A C 1
ATOM 781 O O . PRO A 1 100 ? -0.747 -5.300 -3.617 1.00 61.72 100 PRO A O 1
ATOM 784 N N . PRO A 1 101 ? -2.210 -3.691 -3.019 1.00 63.06 101 PRO A N 1
ATOM 785 C CA . PRO A 1 101 ? -1.764 -2.674 -3.980 1.00 63.06 101 PRO A CA 1
ATOM 786 C C . PRO A 1 101 ? -0.252 -2.399 -3.947 1.00 63.06 101 PRO A C 1
ATOM 788 O O . PRO A 1 101 ? 0.364 -2.271 -4.997 1.00 63.06 101 PRO A O 1
ATOM 791 N N . ASN A 1 102 ? 0.382 -2.474 -2.772 1.00 67.94 102 ASN A N 1
ATOM 792 C CA . ASN A 1 102 ? 1.845 -2.399 -2.629 1.00 67.94 102 ASN A CA 1
ATOM 793 C C . ASN A 1 102 ? 2.578 -3.473 -3.469 1.00 67.94 102 ASN A C 1
ATOM 795 O O . ASN A 1 102 ? 3.577 -3.205 -4.139 1.00 67.94 102 ASN A O 1
ATOM 799 N N . PHE A 1 103 ? 2.044 -4.697 -3.519 1.00 74.19 103 PHE A N 1
ATOM 800 C CA . PHE A 1 103 ? 2.629 -5.752 -4.344 1.00 74.19 103 PHE A CA 1
ATOM 801 C C . PHE A 1 103 ? 2.527 -5.402 -5.834 1.00 74.19 103 PHE A C 1
ATOM 803 O O . PHE A 1 103 ? 3.467 -5.642 -6.581 1.00 74.19 103 PHE A O 1
ATOM 810 N N . GLN A 1 104 ? 1.438 -4.759 -6.258 1.00 83.50 104 GLN A N 1
ATOM 811 C CA . GLN A 1 104 ? 1.262 -4.341 -7.649 1.00 83.50 104 GLN A CA 1
ATOM 812 C C . GLN A 1 104 ? 2.253 -3.238 -8.049 1.00 83.50 104 GLN A C 1
ATOM 814 O O . GLN A 1 104 ? 2.859 -3.334 -9.114 1.00 83.50 104 GLN A O 1
ATOM 819 N N . GLU A 1 105 ? 2.496 -2.245 -7.190 1.00 90.69 105 GLU A N 1
ATOM 820 C CA . GLU A 1 105 ? 3.482 -1.189 -7.454 1.00 90.69 105 GLU A CA 1
ATOM 821 C C . GLU A 1 105 ? 4.900 -1.749 -7.611 1.00 90.69 105 GLU A C 1
ATOM 823 O O . GLU A 1 105 ? 5.596 -1.447 -8.584 1.00 90.69 105 GLU A O 1
ATOM 828 N N . THR A 1 106 ? 5.321 -2.636 -6.706 1.00 92.44 106 THR A N 1
ATOM 829 C CA . THR A 1 106 ? 6.657 -3.246 -6.794 1.00 92.44 106 THR A CA 1
ATOM 830 C C . THR A 1 106 ? 6.836 -4.120 -8.039 1.00 92.44 106 THR A C 1
ATOM 832 O O . THR A 1 106 ? 7.923 -4.125 -8.626 1.00 92.44 106 THR A O 1
ATOM 835 N N . GLU A 1 107 ? 5.791 -4.831 -8.478 1.00 92.12 107 GLU A N 1
ATOM 836 C CA . GLU A 1 107 ? 5.793 -5.581 -9.740 1.00 92.12 107 GLU A CA 1
ATOM 837 C C . GLU A 1 107 ? 5.935 -4.642 -10.949 1.00 92.12 107 GLU A C 1
ATOM 839 O O . GLU A 1 107 ? 6.793 -4.881 -11.804 1.00 92.12 107 GLU A O 1
ATOM 844 N N . VAL A 1 108 ? 5.168 -3.544 -10.996 1.00 94.12 108 VAL A N 1
ATOM 845 C CA . VAL A 1 108 ? 5.229 -2.545 -12.081 1.00 94.12 108 VAL A CA 1
ATOM 846 C C . VAL A 1 108 ? 6.615 -1.903 -12.158 1.00 94.12 108 VAL A C 1
ATOM 848 O O . VAL A 1 108 ? 7.214 -1.855 -13.235 1.00 94.12 108 VAL A O 1
ATOM 851 N N . LEU A 1 109 ? 7.186 -1.488 -11.024 1.00 94.50 109 LEU A N 1
ATOM 852 C CA . LEU A 1 109 ? 8.535 -0.918 -10.976 1.00 94.50 109 LEU A CA 1
ATOM 853 C C . LEU A 1 109 ? 9.603 -1.929 -11.415 1.00 94.50 109 LEU A C 1
ATOM 855 O O . LEU A 1 109 ? 10.556 -1.576 -12.118 1.00 94.50 109 LEU A O 1
ATOM 859 N N . ARG A 1 110 ? 9.453 -3.207 -11.040 1.00 95.94 110 ARG A N 1
ATOM 860 C CA . ARG A 1 110 ? 10.380 -4.266 -11.460 1.00 95.94 110 ARG A CA 1
ATOM 861 C C . ARG A 1 110 ? 10.300 -4.517 -12.963 1.00 95.94 110 ARG A C 1
ATOM 863 O O . ARG A 1 110 ? 11.351 -4.623 -13.599 1.00 95.94 110 ARG A O 1
ATOM 870 N N . ALA A 1 111 ? 9.090 -4.587 -13.514 1.00 95.38 111 ALA A N 1
ATOM 871 C CA . ALA A 1 111 ? 8.856 -4.749 -14.944 1.00 95.38 111 ALA A CA 1
ATOM 872 C C . ALA A 1 111 ? 9.415 -3.558 -15.736 1.00 95.38 111 ALA A C 1
ATOM 874 O O . ALA A 1 111 ? 10.168 -3.756 -16.690 1.00 95.38 111 ALA A O 1
ATOM 875 N N . GLY A 1 112 ? 9.149 -2.328 -15.283 1.00 96.81 112 GLY A N 1
ATOM 876 C CA . GLY A 1 112 ? 9.680 -1.115 -15.902 1.00 96.81 112 GLY A CA 1
ATOM 877 C C . GLY A 1 112 ? 11.209 -1.069 -15.891 1.00 96.81 112 GLY A C 1
ATOM 878 O O . GLY A 1 112 ? 11.834 -0.803 -16.917 1.00 96.81 112 GLY A O 1
ATOM 879 N N . ARG A 1 113 ? 11.844 -1.436 -14.769 1.00 97.12 113 ARG A N 1
ATOM 880 C CA . ARG A 1 113 ? 13.309 -1.548 -14.690 1.00 97.12 113 ARG A CA 1
ATOM 881 C C . ARG A 1 113 ? 13.863 -2.582 -15.669 1.00 97.12 113 ARG A C 1
ATOM 883 O O . ARG A 1 113 ? 14.892 -2.325 -16.295 1.00 97.12 113 ARG A O 1
ATOM 890 N N . ALA A 1 114 ? 13.219 -3.743 -15.789 1.00 97.00 114 ALA A N 1
ATOM 891 C CA . ALA A 1 114 ? 13.644 -4.783 -16.723 1.00 97.00 114 ALA A CA 1
ATOM 892 C C . ALA A 1 114 ? 13.572 -4.288 -18.178 1.00 97.00 114 ALA A C 1
ATOM 894 O O . ALA A 1 114 ? 14.556 -4.411 -18.908 1.00 97.00 114 ALA A O 1
ATOM 895 N N . LEU A 1 115 ? 12.466 -3.639 -18.557 1.00 96.88 115 LEU A N 1
ATOM 896 C CA . LEU A 1 115 ? 12.273 -3.061 -19.889 1.00 96.88 115 LEU A CA 1
ATOM 897 C C . LEU A 1 115 ? 13.330 -1.996 -20.222 1.00 96.88 115 LEU A C 1
ATOM 899 O O . LEU A 1 115 ? 13.948 -2.045 -21.288 1.00 96.88 115 LEU A O 1
ATOM 903 N N . LEU A 1 116 ? 13.587 -1.056 -19.306 1.00 97.50 116 LEU A N 1
ATOM 904 C CA . LEU A 1 116 ? 14.597 -0.012 -19.517 1.00 97.50 116 LEU A CA 1
ATOM 905 C C . LEU A 1 116 ? 16.017 -0.584 -19.588 1.00 97.50 116 LEU A C 1
ATOM 907 O O . LEU A 1 116 ? 16.828 -0.117 -20.384 1.00 97.50 116 LEU A O 1
ATOM 911 N N . THR A 1 117 ? 16.310 -1.627 -18.807 1.00 98.00 117 THR A N 1
ATOM 912 C CA . THR A 1 117 ? 17.611 -2.313 -18.852 1.00 98.00 117 THR A CA 1
ATOM 913 C C . THR A 1 117 ? 17.826 -2.998 -20.199 1.00 98.00 117 THR A C 1
ATOM 915 O O . THR A 1 117 ? 18.896 -2.867 -20.789 1.00 98.00 117 THR A O 1
ATOM 918 N N . GLN A 1 118 ? 16.808 -3.691 -20.715 1.00 97.50 118 GLN A N 1
ATOM 919 C CA . GLN A 1 118 ? 16.864 -4.299 -22.044 1.00 97.50 118 GLN A CA 1
ATOM 920 C C . GLN A 1 118 ? 17.046 -3.232 -23.134 1.00 97.50 118 GLN A C 1
ATOM 922 O O . GLN A 1 118 ? 17.934 -3.351 -23.975 1.00 97.50 118 GLN A O 1
ATOM 927 N N . THR A 1 119 ? 16.262 -2.153 -23.078 1.00 96.69 119 THR A N 1
ATOM 928 C CA . THR A 1 119 ? 16.349 -1.036 -24.033 1.00 96.69 119 THR A CA 1
ATOM 929 C C . THR A 1 119 ? 17.749 -0.408 -24.026 1.00 96.69 119 THR A C 1
ATOM 931 O O . THR A 1 119 ? 18.324 -0.121 -25.078 1.00 96.69 119 THR A O 1
ATOM 934 N N . LEU A 1 120 ? 18.358 -0.250 -22.846 1.00 97.69 120 LEU A N 1
ATOM 935 C CA . LEU A 1 120 ? 19.734 0.230 -22.716 1.00 97.69 120 LEU A CA 1
ATOM 936 C C . LEU A 1 120 ? 20.733 -0.713 -23.407 1.00 97.69 120 LEU A C 1
ATOM 938 O O . LEU A 1 120 ? 21.561 -0.265 -24.195 1.00 97.69 120 LEU A O 1
ATOM 942 N N . GLN A 1 121 ? 20.624 -2.023 -23.188 1.00 97.75 121 GLN A N 1
ATOM 943 C CA . GLN A 1 121 ? 21.505 -3.000 -23.839 1.00 97.75 121 GLN A CA 1
ATOM 944 C C . GLN A 1 121 ? 21.364 -2.979 -25.369 1.00 97.75 121 GLN A C 1
ATOM 946 O O . GLN A 1 121 ? 22.361 -3.026 -26.097 1.00 97.75 121 GLN A O 1
ATOM 951 N N . GLU A 1 122 ? 20.135 -2.865 -25.873 1.00 97.44 122 GLU A N 1
ATOM 952 C CA . GLU A 1 122 ? 19.860 -2.767 -27.308 1.00 97.44 122 GLU A CA 1
ATOM 953 C C . GLU A 1 122 ? 20.444 -1.480 -27.912 1.00 97.44 122 GLU A C 1
ATOM 955 O O . GLU A 1 122 ? 21.059 -1.522 -28.984 1.00 97.44 122 GLU A O 1
ATOM 960 N N . THR A 1 123 ? 20.317 -0.345 -27.214 1.00 97.56 123 THR A N 1
ATOM 961 C CA . THR A 1 123 ? 20.876 0.946 -27.662 1.00 97.56 123 THR A CA 1
ATOM 962 C C . THR A 1 123 ? 22.400 0.936 -27.686 1.00 97.56 123 THR A C 1
ATOM 964 O O . THR A 1 123 ? 22.992 1.349 -28.686 1.00 97.56 123 THR A O 1
ATOM 967 N N . GLU A 1 124 ? 23.056 0.382 -26.666 1.00 98.06 124 GLU A N 1
ATOM 968 C CA . GLU A 1 124 ? 24.510 0.196 -26.656 1.00 98.06 124 GLU A CA 1
ATOM 969 C C . GLU A 1 124 ? 24.983 -0.690 -27.816 1.00 98.06 124 GLU A C 1
ATOM 971 O O . GLU A 1 124 ? 25.977 -0.383 -28.483 1.00 98.06 124 GLU A O 1
ATOM 976 N N . ALA A 1 125 ? 24.265 -1.781 -28.096 1.00 97.62 125 ALA A N 1
ATOM 977 C CA . ALA A 1 125 ? 24.574 -2.660 -29.219 1.00 97.62 125 ALA A CA 1
ATOM 978 C C . ALA A 1 125 ? 24.409 -1.944 -30.572 1.00 97.62 125 ALA A C 1
ATOM 980 O O . ALA A 1 125 ? 25.251 -2.101 -31.460 1.00 97.62 125 ALA A O 1
ATOM 981 N N . GLN A 1 126 ? 23.367 -1.123 -30.731 1.00 97.75 126 GLN A N 1
ATOM 982 C CA . GLN A 1 126 ? 23.137 -0.341 -31.948 1.00 97.75 126 GLN A CA 1
ATOM 983 C C . GLN A 1 126 ? 24.203 0.745 -32.154 1.00 97.75 126 GLN A C 1
ATOM 985 O O . GLN A 1 126 ? 24.650 0.949 -33.284 1.00 97.75 126 GLN A O 1
ATOM 990 N N . ILE A 1 127 ? 24.666 1.401 -31.083 1.00 97.88 127 ILE A N 1
ATOM 991 C CA . ILE A 1 127 ? 25.775 2.367 -31.145 1.00 9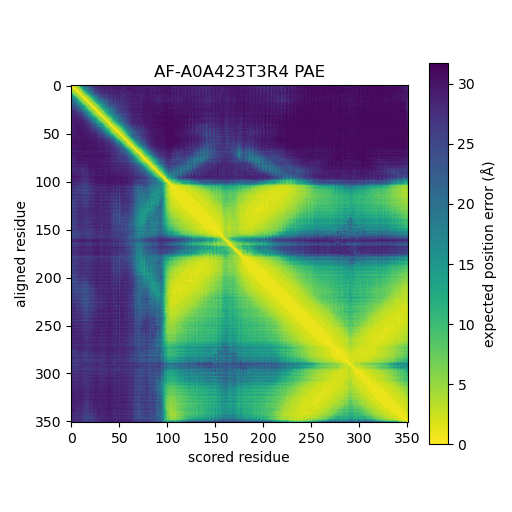7.88 127 ILE A CA 1
ATOM 992 C C . ILE A 1 127 ? 27.045 1.682 -31.659 1.00 97.88 127 ILE A C 1
ATOM 994 O O . ILE A 1 127 ? 27.696 2.201 -32.565 1.00 97.88 127 ILE A O 1
ATOM 998 N N . LYS A 1 128 ? 27.371 0.489 -31.142 1.00 98.12 128 LYS A N 1
ATOM 999 C CA . LYS A 1 128 ? 28.536 -0.287 -31.602 1.00 98.12 128 LYS A CA 1
ATOM 1000 C C . LYS A 1 128 ? 28.449 -0.616 -33.096 1.00 98.12 128 LYS A C 1
ATOM 1002 O O . LYS A 1 128 ? 29.432 -0.429 -33.809 1.00 98.12 128 LYS A O 1
ATOM 1007 N N . ARG A 1 129 ? 27.275 -1.036 -33.589 1.00 97.69 129 ARG A N 1
ATOM 1008 C CA . ARG A 1 129 ? 27.059 -1.296 -35.026 1.00 97.69 129 ARG A CA 1
ATOM 1009 C C . ARG A 1 129 ? 27.246 -0.041 -35.878 1.00 97.69 129 ARG A C 1
ATOM 1011 O O . ARG A 1 129 ? 27.955 -0.091 -36.878 1.00 97.69 129 ARG A O 1
ATOM 1018 N N . LEU A 1 130 ? 26.677 1.093 -35.467 1.00 97.81 130 LEU A N 1
ATOM 1019 C CA . LEU A 1 130 ? 26.832 2.366 -36.182 1.00 97.81 130 LEU A CA 1
ATOM 1020 C C . LEU A 1 130 ? 28.294 2.832 -36.241 1.00 97.81 130 LEU A C 1
ATOM 1022 O O . LEU A 1 130 ? 28.735 3.321 -37.280 1.00 97.81 130 LEU A O 1
ATOM 1026 N N . LEU A 1 131 ? 29.053 2.656 -35.155 1.00 98.19 131 LEU A N 1
ATOM 1027 C CA . LEU A 1 131 ? 30.482 2.979 -35.121 1.00 98.19 131 LEU A CA 1
ATOM 1028 C C . LEU A 1 131 ? 31.296 2.098 -36.074 1.00 98.19 131 LEU A C 1
ATOM 1030 O O . LEU A 1 131 ? 32.179 2.610 -36.761 1.00 98.19 131 LEU A O 1
ATOM 1034 N N . GLU A 1 132 ? 30.980 0.806 -36.167 1.00 97.56 132 GLU A N 1
ATOM 1035 C CA . GLU A 1 132 ? 31.663 -0.089 -37.105 1.00 97.56 132 GLU A CA 1
ATOM 1036 C C . GLU A 1 132 ? 31.349 0.268 -38.562 1.00 97.56 132 GLU A C 1
ATOM 1038 O O . GLU A 1 132 ? 32.253 0.337 -39.394 1.00 97.56 132 GLU A O 1
ATOM 1043 N N . VAL A 1 133 ? 30.090 0.595 -38.874 1.00 97.50 133 VAL A N 1
ATOM 1044 C CA . VAL A 1 133 ? 29.726 1.048 -40.224 1.00 97.50 133 VAL A CA 1
ATOM 1045 C C . VAL A 1 133 ? 30.383 2.384 -40.567 1.00 97.50 133 VAL A C 1
ATOM 1047 O O . VAL A 1 133 ? 30.854 2.562 -41.690 1.00 97.50 133 VAL A O 1
ATOM 1050 N N . LYS A 1 134 ? 30.483 3.307 -39.604 1.00 97.56 134 LYS A N 1
ATOM 1051 C CA . LYS A 1 134 ? 31.236 4.554 -39.778 1.00 97.56 134 LYS A CA 1
ATOM 1052 C C . LYS A 1 134 ? 32.694 4.265 -40.138 1.00 97.56 134 LYS A C 1
ATOM 1054 O O . LYS A 1 134 ? 33.176 4.800 -41.131 1.00 97.56 134 LYS A O 1
ATOM 1059 N N . ARG A 1 135 ? 33.369 3.395 -39.379 1.00 97.81 135 ARG A N 1
ATOM 1060 C CA . ARG A 1 135 ? 34.769 3.013 -39.627 1.00 97.81 135 ARG A CA 1
ATOM 1061 C C . ARG A 1 135 ? 34.950 2.400 -41.018 1.00 97.81 135 ARG A C 1
ATOM 1063 O O . ARG A 1 135 ? 35.903 2.729 -41.720 1.00 97.81 135 ARG A O 1
ATOM 1070 N N . LEU A 1 136 ? 34.019 1.540 -41.426 1.00 96.31 136 LEU A N 1
ATOM 1071 C CA . LEU A 1 136 ? 33.998 0.925 -42.752 1.00 96.31 136 LEU A CA 1
ATOM 1072 C C . LEU A 1 136 ? 33.870 1.971 -43.871 1.00 96.31 136 LEU A C 1
ATOM 1074 O O . LEU A 1 136 ? 34.596 1.894 -44.860 1.00 96.31 136 LEU A O 1
ATOM 1078 N N . LEU A 1 137 ? 32.996 2.968 -43.711 1.00 96.75 137 LEU A N 1
ATOM 1079 C CA . LEU A 1 137 ? 32.838 4.045 -44.693 1.00 96.75 137 LEU A CA 1
ATOM 1080 C C . LEU A 1 137 ? 34.040 4.994 -44.730 1.00 96.75 137 LEU A C 1
ATOM 1082 O O . LEU A 1 137 ? 34.425 5.434 -45.809 1.00 96.75 137 LEU A O 1
ATOM 1086 N N . GLU A 1 138 ? 34.644 5.297 -43.580 1.00 97.44 138 GLU A N 1
ATOM 1087 C CA . GLU A 1 138 ? 35.867 6.108 -43.502 1.00 97.44 138 GLU A CA 1
ATOM 1088 C C . GLU A 1 138 ? 37.031 5.432 -44.233 1.00 97.44 138 GLU A C 1
ATOM 1090 O O . GLU A 1 138 ? 37.776 6.099 -44.951 1.00 97.44 138 GLU A O 1
ATOM 1095 N N . HIS A 1 139 ? 37.147 4.108 -44.111 1.00 96.00 139 HIS A N 1
ATOM 1096 C CA . HIS A 1 139 ? 38.142 3.332 -44.844 1.00 96.00 139 HIS A CA 1
ATOM 1097 C C . HIS A 1 139 ? 37.861 3.305 -46.355 1.00 96.00 139 HIS A C 1
ATOM 1099 O O . HIS A 1 139 ? 38.740 3.674 -47.128 1.00 96.00 139 HIS A O 1
ATOM 1105 N N . ASP A 1 140 ? 36.630 2.976 -46.777 1.00 95.31 140 ASP A N 1
ATOM 1106 C CA . ASP A 1 140 ? 36.237 2.977 -48.200 1.00 95.31 140 ASP A CA 1
ATOM 1107 C C . ASP A 1 140 ? 36.449 4.353 -48.853 1.00 95.31 140 ASP A C 1
ATOM 1109 O O . ASP A 1 140 ? 36.889 4.448 -49.999 1.00 95.31 140 ASP A O 1
ATOM 1113 N N . TRP A 1 141 ? 36.172 5.432 -48.116 1.00 96.31 141 TRP A N 1
ATOM 1114 C CA . TRP A 1 141 ? 36.445 6.797 -48.557 1.00 96.31 141 TRP A CA 1
ATOM 1115 C C . TRP A 1 141 ? 37.945 7.081 -48.685 1.00 96.31 141 TRP A C 1
ATOM 1117 O O . TRP A 1 141 ? 38.367 7.635 -49.700 1.00 96.31 141 TRP A O 1
ATOM 1127 N N . SER A 1 142 ? 38.745 6.701 -47.683 1.00 97.06 142 SER A N 1
ATOM 1128 C CA . SER A 1 142 ? 40.198 6.903 -47.685 1.00 97.06 142 SER A CA 1
ATOM 1129 C C . SER A 1 142 ? 40.860 6.221 -48.882 1.00 97.06 142 SER A C 1
ATOM 1131 O O . SER A 1 142 ? 41.619 6.866 -49.606 1.00 97.06 142 SER A O 1
ATOM 1133 N N . ASP A 1 143 ? 40.514 4.960 -49.143 1.00 94.12 143 ASP A N 1
ATOM 1134 C CA . ASP A 1 143 ? 41.072 4.186 -50.256 1.00 94.12 143 ASP A CA 1
ATOM 1135 C C . ASP A 1 143 ? 40.723 4.825 -51.609 1.00 94.12 143 ASP A C 1
ATOM 1137 O O . ASP A 1 143 ? 41.565 4.951 -52.500 1.00 94.12 143 ASP A O 1
ATOM 1141 N N . LYS A 1 144 ? 39.479 5.294 -51.767 1.00 94.56 144 LYS A N 1
ATOM 1142 C CA . LYS A 1 144 ? 39.041 5.995 -52.983 1.00 94.56 144 LYS A CA 1
ATOM 1143 C C . LYS A 1 144 ? 39.729 7.341 -53.161 1.00 94.56 144 LYS A C 1
ATOM 1145 O O . LYS A 1 144 ? 40.026 7.724 -54.291 1.00 94.56 144 LYS A O 1
ATOM 1150 N N . GLN A 1 145 ? 39.970 8.058 -52.068 1.00 97.56 145 GLN A N 1
ATOM 1151 C CA . GLN A 1 145 ? 40.667 9.336 -52.091 1.00 97.56 145 GLN A CA 1
ATOM 1152 C C . GLN A 1 145 ? 42.133 9.158 -52.504 1.00 97.56 145 GLN A C 1
ATOM 1154 O O . GLN A 1 145 ? 42.632 9.931 -53.323 1.00 97.56 145 GLN A O 1
ATOM 1159 N N . GLU A 1 146 ? 42.809 8.135 -51.980 1.00 95.88 146 GLU A N 1
ATOM 1160 C CA . GLU A 1 146 ? 44.171 7.782 -52.382 1.00 95.88 146 GLU A CA 1
ATOM 1161 C C . GLU A 1 146 ? 44.219 7.360 -53.857 1.00 95.88 146 GLU A C 1
ATOM 1163 O O . GLU A 1 146 ? 45.015 7.905 -54.625 1.00 95.88 146 GLU A O 1
ATOM 1168 N N . ALA A 1 147 ? 43.305 6.483 -54.290 1.00 94.12 147 ALA A N 1
ATOM 1169 C CA . ALA A 1 147 ? 43.190 6.075 -55.690 1.00 94.12 147 ALA A CA 1
ATOM 1170 C C . ALA A 1 147 ? 42.995 7.282 -56.624 1.00 94.12 147 ALA A C 1
ATOM 1172 O O . ALA A 1 147 ? 43.719 7.436 -57.607 1.00 94.12 147 ALA A O 1
ATOM 1173 N N . PHE A 1 148 ? 42.097 8.207 -56.268 1.00 95.69 148 PHE A N 1
ATOM 1174 C CA . PHE A 1 148 ? 41.885 9.439 -57.024 1.00 95.69 148 PHE A CA 1
ATOM 1175 C C . PHE A 1 148 ? 43.149 10.310 -57.103 1.00 95.69 148 PHE A C 1
ATOM 1177 O O . PHE A 1 148 ? 43.445 10.874 -58.155 1.00 95.69 148 PHE A O 1
ATOM 1184 N N . GLN A 1 149 ? 43.914 10.437 -56.013 1.00 96.56 149 GLN A N 1
ATOM 1185 C CA . GLN A 1 149 ? 45.164 11.206 -56.007 1.00 96.56 149 GLN A CA 1
ATOM 1186 C C . GLN A 1 149 ? 46.240 10.575 -56.897 1.00 96.56 149 GLN A C 1
ATOM 1188 O O . GLN A 1 149 ? 46.973 11.304 -57.582 1.00 96.56 149 GLN A O 1
ATOM 1193 N N . LEU A 1 150 ? 46.326 9.244 -56.906 1.00 93.56 150 LEU A N 1
ATOM 1194 C CA . LEU A 1 150 ? 47.215 8.493 -57.788 1.00 93.56 150 LEU A CA 1
ATOM 1195 C C . LEU A 1 150 ? 46.823 8.702 -59.253 1.00 93.56 150 LEU A C 1
ATOM 1197 O O . LEU A 1 150 ? 47.673 9.117 -60.041 1.00 93.56 150 LEU A O 1
ATOM 1201 N N . ASP A 1 151 ? 45.543 8.535 -59.593 1.00 94.94 151 ASP A N 1
ATOM 1202 C CA . ASP A 1 151 ? 45.020 8.746 -60.949 1.00 94.94 151 ASP A CA 1
ATOM 1203 C C . ASP A 1 151 ? 45.217 10.193 -61.414 1.00 94.94 151 ASP A C 1
ATOM 1205 O O . ASP A 1 151 ? 45.673 10.452 -62.529 1.00 94.94 151 ASP A O 1
ATOM 1209 N N . HIS A 1 152 ? 44.957 11.163 -60.536 1.00 94.19 152 HIS A N 1
ATOM 1210 C CA . HIS A 1 152 ? 45.172 12.580 -60.811 1.00 94.19 152 HIS A CA 1
ATOM 1211 C C . HIS A 1 152 ? 46.650 12.909 -61.058 1.00 94.19 152 HIS A C 1
ATOM 1213 O O . HIS A 1 152 ? 46.979 13.742 -61.906 1.00 94.19 152 HIS A O 1
ATOM 1219 N N . SER A 1 153 ? 47.554 12.266 -60.317 1.00 90.19 153 SER A N 1
ATOM 1220 C CA . SER A 1 153 ? 48.999 12.414 -60.507 1.00 90.19 153 SER A CA 1
ATOM 1221 C C . SER A 1 153 ? 49.466 11.738 -61.796 1.00 90.19 153 SER A C 1
ATOM 1223 O O . SER A 1 153 ? 50.278 12.313 -62.522 1.00 90.19 153 SER A O 1
ATOM 1225 N N . ALA A 1 154 ? 48.926 10.557 -62.108 1.00 87.81 154 ALA A N 1
ATOM 1226 C CA . ALA A 1 154 ? 49.212 9.809 -63.326 1.00 87.81 154 ALA A CA 1
ATOM 1227 C C . ALA A 1 154 ? 48.739 10.559 -64.580 1.00 87.81 154 ALA A C 1
ATOM 1229 O O . ALA A 1 154 ? 49.485 10.658 -65.551 1.00 87.81 154 ALA A O 1
ATOM 1230 N N . ALA A 1 155 ? 47.559 11.183 -64.531 1.00 89.88 155 ALA A N 1
ATOM 1231 C CA . ALA A 1 155 ? 47.012 11.989 -65.623 1.00 89.88 155 ALA A CA 1
ATOM 1232 C C . ALA A 1 155 ? 47.881 13.212 -65.985 1.00 89.88 155 ALA A C 1
ATOM 1234 O O . ALA A 1 155 ? 47.776 13.737 -67.090 1.00 89.88 155 ALA A O 1
ATOM 1235 N N . LYS A 1 156 ? 48.748 13.672 -65.071 1.00 87.62 156 LYS A N 1
ATOM 1236 C CA . LYS A 1 156 ? 49.687 14.787 -65.297 1.00 87.62 156 LYS A CA 1
ATOM 1237 C C . LYS A 1 156 ? 51.041 14.349 -65.865 1.00 87.62 156 LYS A C 1
ATOM 1239 O O . LYS A 1 156 ? 51.911 15.198 -66.068 1.00 87.62 156 LYS A O 1
ATOM 1244 N N . LEU A 1 157 ? 51.267 13.051 -66.074 1.00 84.69 157 LEU A N 1
ATOM 1245 C CA . LEU A 1 157 ? 52.506 12.558 -66.670 1.00 84.69 157 LEU A CA 1
ATOM 1246 C C . LEU A 1 157 ? 52.575 12.961 -68.149 1.00 84.69 157 LEU A C 1
ATOM 1248 O O . LEU A 1 157 ? 51.620 12.796 -68.901 1.00 84.69 157 LEU A O 1
ATOM 1252 N N . VAL A 1 158 ? 53.729 13.481 -68.567 1.00 82.38 158 VAL A N 1
ATOM 1253 C CA . VAL A 1 158 ? 54.020 13.868 -69.956 1.00 82.38 158 VAL A CA 1
ATOM 1254 C C . VAL A 1 158 ? 55.295 13.174 -70.432 1.00 82.38 158 VAL A C 1
ATOM 1256 O O . VAL A 1 158 ? 56.169 12.872 -69.620 1.00 82.38 158 VAL A O 1
ATOM 1259 N N . ASN A 1 159 ? 55.428 12.952 -71.744 1.00 80.56 159 ASN A N 1
ATOM 1260 C CA . ASN A 1 159 ? 56.493 12.132 -72.351 1.00 80.56 159 ASN A CA 1
ATOM 1261 C C . ASN A 1 159 ? 57.925 12.532 -71.953 1.00 80.56 159 ASN A C 1
ATOM 1263 O O . ASN A 1 159 ? 58.817 11.691 -71.935 1.00 80.56 159 ASN A O 1
ATOM 1267 N N . HIS A 1 160 ? 58.150 13.809 -71.641 1.00 70.44 160 HIS A N 1
ATOM 1268 C CA . HIS A 1 160 ? 59.471 14.356 -71.313 1.00 70.44 160 HIS A CA 1
ATOM 1269 C C . HIS A 1 160 ? 59.679 14.573 -69.803 1.00 70.44 160 HIS A C 1
ATOM 1271 O O . HIS A 1 160 ? 60.663 15.186 -69.393 1.00 70.44 160 HIS A O 1
ATOM 1277 N N . ALA A 1 161 ? 58.747 14.124 -68.956 1.00 67.44 161 ALA A N 1
ATOM 1278 C CA . ALA A 1 161 ? 58.847 14.302 -67.513 1.00 67.44 161 ALA A CA 1
ATOM 1279 C C . ALA A 1 161 ? 59.845 13.313 -66.889 1.00 67.44 161 ALA A C 1
ATOM 1281 O O . ALA A 1 161 ? 59.740 12.107 -67.084 1.00 67.44 161 ALA A O 1
ATOM 1282 N N . VAL A 1 162 ? 60.726 13.811 -66.012 1.00 60.94 162 VAL A N 1
ATOM 1283 C CA . VAL A 1 162 ? 61.712 13.024 -65.228 1.00 60.94 162 VAL A CA 1
ATOM 1284 C C . VAL A 1 162 ? 61.068 11.902 -64.386 1.00 60.94 162 VAL A C 1
ATOM 1286 O O . VAL A 1 162 ? 61.728 10.941 -63.995 1.00 60.94 162 VAL A O 1
ATOM 1289 N N . LYS A 1 163 ? 59.761 12.003 -64.110 1.00 63.31 163 LYS A N 1
ATOM 1290 C CA . LYS A 1 163 ? 58.984 11.009 -63.352 1.00 63.31 163 LYS A CA 1
ATOM 1291 C C . LYS A 1 163 ? 58.496 9.818 -64.195 1.00 63.31 163 LYS A C 1
ATOM 1293 O O . LYS A 1 163 ? 58.051 8.833 -63.612 1.00 63.31 163 LYS A O 1
ATOM 1298 N N . ALA A 1 164 ? 58.585 9.876 -65.526 1.00 68.50 164 ALA A N 1
ATOM 1299 C CA . ALA A 1 164 ? 58.261 8.753 -66.403 1.00 68.50 164 ALA A CA 1
ATOM 1300 C C . ALA A 1 164 ? 59.477 7.815 -66.508 1.00 68.50 164 ALA A C 1
ATOM 1302 O O . ALA A 1 164 ? 60.508 8.172 -67.070 1.00 68.50 164 ALA A O 1
ATOM 1303 N N . GLN A 1 165 ? 59.373 6.622 -65.921 1.00 76.94 165 GLN A N 1
ATOM 1304 C CA . GLN A 1 165 ? 60.448 5.625 -65.873 1.00 76.94 165 GLN A CA 1
ATOM 1305 C C . GLN A 1 165 ? 59.907 4.259 -66.289 1.00 76.94 165 GLN A C 1
ATOM 1307 O O . GLN A 1 165 ? 58.769 3.925 -65.956 1.00 76.94 165 GLN A O 1
ATOM 1312 N N . PHE A 1 166 ? 60.731 3.441 -66.948 1.00 78.69 166 PHE A N 1
ATOM 1313 C CA . PHE A 1 166 ? 60.382 2.049 -67.229 1.00 78.69 166 PHE A CA 1
ATOM 1314 C C . PHE A 1 166 ? 60.177 1.276 -65.917 1.00 78.69 166 PHE A C 1
ATOM 1316 O O . PHE A 1 166 ? 61.054 1.256 -65.053 1.00 78.69 166 PHE A O 1
ATOM 1323 N N . LYS A 1 167 ? 59.006 0.646 -65.762 1.00 80.44 167 LYS A N 1
ATOM 1324 C CA . LYS A 1 167 ? 58.657 -0.198 -64.611 1.00 80.44 167 LYS A CA 1
ATOM 1325 C C . LYS A 1 167 ? 58.621 -1.667 -65.068 1.00 80.44 167 LYS A C 1
ATOM 1327 O O . LYS A 1 167 ? 57.646 -2.066 -65.694 1.00 80.44 167 LYS A O 1
ATOM 1332 N N . PRO A 1 168 ? 59.664 -2.473 -64.794 1.00 68.19 168 PRO A N 1
ATOM 1333 C CA . PRO A 1 168 ? 59.867 -3.786 -65.424 1.00 68.19 168 PRO A CA 1
ATOM 1334 C C . PRO A 1 168 ? 58.835 -4.877 -65.072 1.00 68.19 168 PRO A C 1
ATOM 1336 O O . PRO A 1 168 ? 58.834 -5.919 -65.715 1.00 68.19 168 PRO A O 1
ATOM 1339 N N . VAL A 1 169 ? 57.944 -4.654 -64.095 1.00 67.75 169 VAL A N 1
ATOM 1340 C CA . VAL A 1 169 ? 56.923 -5.630 -63.641 1.00 67.75 169 VAL A CA 1
ATOM 1341 C C . VAL A 1 169 ? 55.500 -5.031 -63.681 1.00 67.75 169 VAL A C 1
ATOM 1343 O O . VAL A 1 169 ? 54.598 -5.479 -62.985 1.00 67.75 169 VAL A O 1
ATOM 1346 N N . SER A 1 170 ? 55.257 -3.989 -64.484 1.00 68.25 170 SER A N 1
ATOM 1347 C CA . SER A 1 170 ? 53.966 -3.273 -64.478 1.00 68.25 170 SER A CA 1
ATOM 1348 C C . SER A 1 170 ? 52.804 -4.004 -65.160 1.00 68.25 170 SER A C 1
ATOM 1350 O O . SER A 1 170 ? 51.654 -3.656 -64.915 1.00 68.25 170 SER A O 1
ATOM 1352 N N . ALA A 1 171 ? 53.076 -4.991 -66.018 1.00 65.44 171 ALA A N 1
ATOM 1353 C CA . ALA A 1 171 ? 52.053 -5.666 -66.824 1.00 65.44 171 ALA A CA 1
ATOM 1354 C C . ALA A 1 171 ? 51.374 -6.859 -66.121 1.00 65.44 171 ALA A C 1
ATOM 1356 O O . ALA A 1 171 ? 50.424 -7.424 -66.660 1.00 65.44 171 ALA A O 1
ATOM 1357 N N . ALA A 1 172 ? 51.852 -7.264 -64.939 1.00 71.56 172 ALA A N 1
ATOM 1358 C CA . ALA A 1 172 ? 51.249 -8.353 -64.178 1.00 71.56 172 ALA A CA 1
ATOM 1359 C C . ALA A 1 172 ? 50.020 -7.856 -63.397 1.00 71.56 172 ALA A C 1
ATOM 1361 O O . ALA A 1 172 ? 50.108 -6.904 -62.615 1.00 71.56 172 ALA A O 1
ATOM 1362 N N . LEU A 1 173 ? 48.875 -8.523 -63.587 1.00 69.69 173 LEU A N 1
ATOM 1363 C CA . LEU A 1 173 ? 47.697 -8.341 -62.737 1.00 69.69 173 LEU A CA 1
ATOM 1364 C C . LEU A 1 173 ? 48.076 -8.675 -61.293 1.00 69.69 173 LEU A C 1
ATOM 1366 O O . LEU A 1 173 ? 48.528 -9.783 -61.008 1.00 69.69 173 LEU A O 1
ATOM 1370 N N . HIS A 1 174 ? 47.905 -7.708 -60.396 1.00 74.19 174 HIS A N 1
ATOM 1371 C CA . HIS A 1 174 ? 48.144 -7.933 -58.977 1.00 74.19 174 HIS A CA 1
ATOM 1372 C C . HIS A 1 174 ? 46.999 -8.759 -58.384 1.00 74.19 174 HIS A C 1
ATOM 1374 O O . HIS A 1 174 ? 45.824 -8.563 -58.720 1.00 74.19 174 HIS A O 1
ATOM 1380 N N . GLU A 1 175 ? 47.341 -9.674 -57.482 1.00 73.75 175 GLU A N 1
ATOM 1381 C CA . GLU A 1 175 ? 46.361 -10.391 -56.674 1.00 73.75 175 GLU A CA 1
ATOM 1382 C C . GLU A 1 175 ? 45.518 -9.377 -55.878 1.00 73.75 175 GLU A C 1
ATOM 1384 O O . GLU A 1 175 ? 46.048 -8.415 -55.325 1.00 73.75 175 GLU A O 1
ATOM 1389 N N . GLY A 1 176 ? 44.190 -9.532 -55.894 1.00 71.94 176 GLY A N 1
ATOM 1390 C CA . GLY A 1 176 ? 43.261 -8.568 -55.284 1.00 71.94 176 GLY A CA 1
ATOM 1391 C C . GLY A 1 176 ? 42.751 -7.449 -56.207 1.00 71.94 176 GLY A C 1
ATOM 1392 O O . GLY A 1 176 ? 41.976 -6.602 -55.760 1.00 71.94 176 GLY A O 1
ATOM 1393 N N . THR A 1 177 ? 43.104 -7.446 -57.498 1.00 79.81 177 THR A N 1
ATOM 1394 C CA . THR A 1 177 ? 42.542 -6.488 -58.470 1.00 79.81 177 THR A CA 1
ATOM 1395 C C . THR A 1 177 ? 41.042 -6.737 -58.680 1.00 79.81 177 THR A C 1
ATOM 1397 O O . THR A 1 177 ? 40.633 -7.821 -59.093 1.00 79.81 177 THR A O 1
ATOM 1400 N N . SER A 1 178 ? 40.200 -5.733 -58.418 1.00 86.00 178 SER A N 1
ATOM 1401 C CA . SER A 1 178 ? 38.748 -5.828 -58.624 1.00 86.00 178 SER A CA 1
ATOM 1402 C C . SER A 1 178 ? 38.309 -5.313 -59.994 1.00 86.00 178 SER A C 1
ATOM 1404 O O . SER A 1 178 ? 38.798 -4.283 -60.453 1.00 86.00 178 SER A O 1
ATOM 1406 N N . ALA A 1 179 ? 37.309 -5.960 -60.598 1.00 90.06 179 ALA A N 1
ATOM 1407 C CA . ALA A 1 179 ? 36.613 -5.416 -61.762 1.00 90.06 179 ALA A CA 1
ATOM 1408 C C . ALA A 1 179 ? 35.751 -4.190 -61.376 1.00 90.06 179 ALA A C 1
ATOM 1410 O O . ALA A 1 179 ? 35.260 -4.131 -60.241 1.00 90.06 179 ALA A O 1
ATOM 1411 N N . PRO A 1 180 ? 35.488 -3.245 -62.302 1.00 91.50 180 PRO A N 1
ATOM 1412 C CA . PRO A 1 180 ? 34.675 -2.054 -62.025 1.00 91.50 180 PRO A CA 1
ATOM 1413 C C . PRO A 1 180 ? 33.289 -2.365 -61.445 1.00 91.50 180 PRO A C 1
ATOM 1415 O O . PRO A 1 180 ? 32.820 -1.677 -60.540 1.00 91.50 180 PRO A O 1
ATOM 1418 N N . GLU A 1 181 ? 32.653 -3.437 -61.920 1.00 93.06 181 GLU A N 1
ATOM 1419 C CA . GLU A 1 181 ? 31.350 -3.880 -61.417 1.00 93.06 181 GLU A CA 1
ATOM 1420 C C . GLU A 1 181 ? 31.435 -4.388 -59.969 1.00 93.06 181 GLU A C 1
ATOM 1422 O O . GLU A 1 181 ? 30.601 -4.030 -59.140 1.00 93.06 181 GLU A O 1
ATOM 1427 N N . SER A 1 182 ? 32.485 -5.138 -59.618 1.00 89.62 182 SER A N 1
ATOM 1428 C CA . SER A 1 182 ? 32.728 -5.592 -58.241 1.00 89.62 182 SER A CA 1
ATOM 1429 C C . SER A 1 182 ? 33.049 -4.429 -57.294 1.00 89.62 182 SER A C 1
ATOM 1431 O O . SER A 1 182 ? 32.602 -4.434 -56.148 1.00 89.62 182 SER A O 1
ATOM 1433 N N . TRP A 1 183 ? 33.785 -3.416 -57.767 1.00 91.56 183 TRP A N 1
ATOM 1434 C CA . TRP A 1 183 ? 34.049 -2.186 -57.011 1.00 91.56 183 TRP A CA 1
ATOM 1435 C C . TRP A 1 183 ? 32.756 -1.407 -56.738 1.00 91.56 183 TRP A C 1
ATOM 1437 O O . TRP A 1 183 ? 32.469 -1.070 -55.587 1.00 91.56 183 TRP A O 1
ATOM 1447 N N . ARG A 1 184 ? 31.929 -1.193 -57.774 1.00 93.06 184 ARG A N 1
ATOM 1448 C CA . ARG A 1 184 ? 30.640 -0.495 -57.646 1.00 93.06 184 ARG A CA 1
ATOM 1449 C C . ARG A 1 184 ? 29.709 -1.232 -56.687 1.00 93.06 184 ARG A C 1
ATOM 1451 O O . ARG A 1 184 ? 29.102 -0.601 -55.822 1.00 93.06 184 ARG A O 1
ATOM 1458 N N . LEU A 1 185 ? 29.626 -2.558 -56.817 1.00 94.06 185 LEU A N 1
ATOM 1459 C CA . LEU A 1 185 ? 28.814 -3.403 -55.946 1.00 94.06 185 LEU A CA 1
ATOM 1460 C C . LEU A 1 185 ? 29.247 -3.284 -54.481 1.00 94.06 185 LEU A C 1
ATOM 1462 O O . LEU A 1 185 ? 28.391 -3.108 -53.620 1.00 94.06 185 LEU A O 1
ATOM 1466 N N . ARG A 1 186 ? 30.554 -3.311 -54.192 1.00 92.00 186 ARG A N 1
ATOM 1467 C CA . ARG A 1 186 ? 31.081 -3.168 -52.825 1.00 92.00 186 ARG A CA 1
ATOM 1468 C C . ARG A 1 186 ? 30.651 -1.848 -52.188 1.00 92.00 186 ARG A C 1
ATOM 1470 O O . ARG A 1 186 ? 30.140 -1.828 -51.072 1.00 92.00 186 ARG A O 1
ATOM 1477 N N . SER A 1 187 ? 30.785 -0.744 -52.920 1.00 93.06 187 SER A N 1
ATOM 1478 C CA . SER A 1 187 ? 30.357 0.566 -52.423 1.00 93.06 187 SER A CA 1
ATOM 1479 C C . SER A 1 187 ? 28.843 0.659 -52.229 1.00 93.06 187 SER A C 1
ATOM 1481 O O . SER A 1 187 ? 28.389 1.238 -51.244 1.00 93.06 187 SER A O 1
ATOM 1483 N N . ALA A 1 188 ? 28.054 0.062 -53.127 1.00 95.44 188 ALA A N 1
ATOM 1484 C CA . ALA A 1 188 ? 26.605 -0.026 -52.958 1.00 95.44 188 ALA A CA 1
ATOM 1485 C C . ALA A 1 188 ? 26.234 -0.831 -51.698 1.00 95.44 188 ALA A C 1
ATOM 1487 O O . ALA A 1 188 ? 25.423 -0.373 -50.897 1.00 95.44 188 ALA A O 1
ATOM 1488 N N . GLN A 1 189 ? 26.898 -1.965 -51.457 1.00 96.44 189 GLN A N 1
ATOM 1489 C CA . GLN A 1 189 ? 26.691 -2.788 -50.262 1.00 96.44 189 GLN A CA 1
ATOM 1490 C C . GLN A 1 189 ? 27.023 -2.034 -48.967 1.00 96.44 189 GLN A C 1
ATOM 1492 O O . GLN A 1 189 ? 26.256 -2.110 -48.007 1.00 96.44 189 GLN A O 1
ATOM 1497 N N . HIS A 1 190 ? 28.121 -1.273 -48.936 1.00 95.50 190 HIS A N 1
ATOM 1498 C CA . HIS A 1 190 ? 28.479 -0.431 -47.789 1.00 95.50 190 HIS A CA 1
ATOM 1499 C C . HIS A 1 190 ? 27.395 0.618 -47.492 1.00 95.50 190 HIS A C 1
ATOM 1501 O O . HIS A 1 190 ? 26.989 0.801 -46.341 1.00 95.50 190 HIS A O 1
ATOM 1507 N N . MET A 1 191 ? 26.875 1.265 -48.540 1.00 96.62 191 MET A N 1
ATOM 1508 C CA . MET A 1 191 ? 25.776 2.227 -48.429 1.00 96.62 191 MET A CA 1
ATOM 1509 C C . MET A 1 191 ? 24.485 1.575 -47.925 1.00 96.62 191 MET A C 1
ATOM 1511 O O . MET A 1 191 ? 23.787 2.165 -47.101 1.00 96.62 191 MET A O 1
ATOM 1515 N N . ASP A 1 192 ? 24.172 0.363 -48.378 1.00 97.00 192 ASP A N 1
ATOM 1516 C CA . ASP A 1 192 ? 22.977 -0.359 -47.941 1.00 97.00 192 ASP A CA 1
ATOM 1517 C C . ASP A 1 192 ? 23.069 -0.786 -46.475 1.00 97.00 192 ASP A C 1
ATOM 1519 O O . ASP A 1 192 ? 22.101 -0.623 -45.733 1.00 97.00 192 ASP A O 1
ATOM 1523 N N . VAL A 1 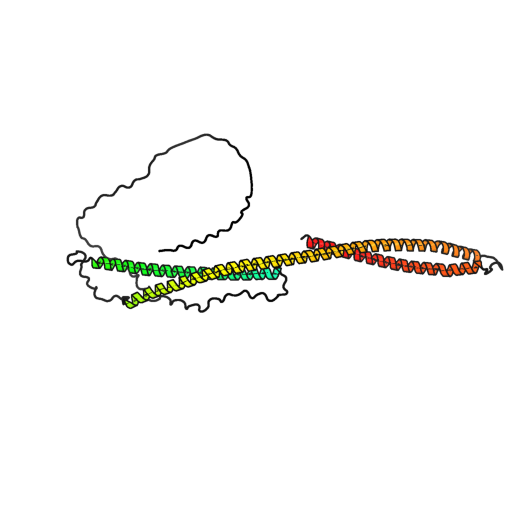193 ? 24.233 -1.266 -46.021 1.00 96.50 193 VAL A N 1
ATOM 1524 C CA . VAL A 1 193 ? 24.481 -1.540 -44.594 1.00 96.50 193 VAL A CA 1
ATOM 1525 C C . VAL A 1 193 ? 24.289 -0.263 -43.767 1.00 96.50 193 VAL A C 1
ATOM 1527 O O . VAL A 1 193 ? 23.564 -0.286 -42.777 1.00 96.50 193 VAL A O 1
ATOM 1530 N N . CYS A 1 194 ? 24.861 0.863 -44.203 1.00 97.25 194 CYS A N 1
ATOM 1531 C CA . CYS A 1 194 ? 24.711 2.155 -43.529 1.00 97.25 194 CYS A CA 1
ATOM 1532 C C . CYS A 1 194 ? 23.255 2.601 -43.413 1.00 97.25 194 CYS A C 1
ATOM 1534 O O . CYS A 1 194 ? 22.790 2.916 -42.318 1.00 97.25 194 CYS A O 1
ATOM 1536 N N . ARG A 1 195 ? 22.503 2.558 -44.516 1.00 97.94 195 ARG A N 1
ATOM 1537 C CA . ARG A 1 195 ? 21.076 2.898 -44.503 1.00 97.94 195 ARG A CA 1
ATOM 1538 C C . ARG A 1 195 ? 20.298 2.006 -43.542 1.00 97.94 195 ARG A C 1
ATOM 1540 O O . ARG A 1 195 ? 19.516 2.530 -42.755 1.00 97.94 195 ARG A O 1
ATOM 1547 N N . ARG A 1 196 ? 20.544 0.690 -43.561 1.00 97.19 196 ARG A N 1
ATOM 1548 C CA . ARG A 1 196 ? 19.887 -0.259 -42.650 1.00 97.19 196 ARG A CA 1
ATOM 1549 C C . ARG A 1 196 ? 20.152 0.073 -41.183 1.00 97.19 196 ARG A C 1
ATOM 1551 O O . ARG A 1 196 ? 19.199 0.162 -40.414 1.00 97.19 196 ARG A O 1
ATOM 1558 N N . GLU A 1 197 ? 21.407 0.310 -40.802 1.00 97.06 197 GLU A N 1
ATOM 1559 C CA . GLU A 1 197 ? 21.745 0.628 -39.409 1.00 97.06 197 GLU A CA 1
ATOM 1560 C C . GLU A 1 197 ? 21.199 1.994 -38.968 1.00 97.06 197 GLU A C 1
ATOM 1562 O O . GLU A 1 197 ? 20.750 2.133 -37.831 1.00 97.06 197 GLU A O 1
ATOM 1567 N N . ILE A 1 198 ? 21.158 2.996 -39.856 1.00 97.62 198 ILE A N 1
ATOM 1568 C CA . ILE A 1 198 ? 20.519 4.293 -39.566 1.00 97.62 198 ILE A CA 1
ATOM 1569 C C . ILE A 1 198 ? 19.013 4.118 -39.336 1.00 97.62 198 ILE A C 1
ATOM 1571 O O . ILE A 1 198 ? 18.467 4.671 -38.377 1.00 97.62 198 ILE A O 1
ATOM 1575 N N . THR A 1 199 ? 18.332 3.345 -40.188 1.00 97.81 199 THR A N 1
ATOM 1576 C CA . THR A 1 199 ? 16.902 3.052 -40.024 1.00 97.81 199 THR A CA 1
ATOM 1577 C C . THR A 1 199 ? 16.640 2.309 -38.714 1.00 97.81 199 THR A C 1
ATOM 1579 O O . THR A 1 199 ? 15.776 2.738 -37.951 1.00 97.81 199 THR A O 1
ATOM 1582 N N . SER A 1 200 ? 17.428 1.271 -38.414 1.00 96.94 200 SER A N 1
ATOM 1583 C CA . SER A 1 200 ? 17.356 0.524 -37.150 1.00 96.94 200 SER A CA 1
ATOM 1584 C C . SER A 1 200 ? 17.559 1.442 -35.939 1.00 96.94 200 SER A C 1
ATOM 1586 O O . SER A 1 200 ? 16.743 1.457 -35.020 1.00 96.94 200 SER A O 1
ATOM 1588 N N . GLY A 1 201 ? 18.585 2.300 -35.963 1.00 97.88 201 GLY A N 1
ATOM 1589 C CA . GLY A 1 201 ? 18.841 3.269 -34.894 1.00 97.88 201 GLY A CA 1
ATOM 1590 C C . GLY A 1 201 ? 17.725 4.300 -34.714 1.00 97.88 201 GLY A C 1
ATOM 1591 O O . GLY A 1 201 ? 17.394 4.659 -33.585 1.00 97.88 201 GLY A O 1
ATOM 1592 N N . THR A 1 202 ? 17.103 4.745 -35.807 1.00 97.62 202 THR A N 1
ATOM 1593 C CA . THR A 1 202 ? 15.961 5.673 -35.754 1.00 97.62 202 THR A CA 1
ATOM 1594 C C . THR A 1 202 ? 14.744 5.016 -35.106 1.00 97.62 202 THR A C 1
ATOM 1596 O O . THR A 1 202 ? 14.103 5.619 -34.245 1.00 97.62 202 THR A O 1
ATOM 1599 N N . GLN A 1 203 ? 14.447 3.769 -35.478 1.00 96.88 203 GLN A N 1
ATOM 1600 C CA . GLN A 1 203 ? 13.352 3.000 -34.886 1.00 96.88 203 GLN A CA 1
ATOM 1601 C C . GLN A 1 203 ? 13.602 2.715 -33.404 1.00 96.88 203 GLN A C 1
ATOM 1603 O O . GLN A 1 203 ? 12.709 2.929 -32.588 1.00 96.88 203 GLN A O 1
ATOM 1608 N N . LEU A 1 204 ? 14.826 2.319 -33.043 1.00 97.25 204 LEU A N 1
ATOM 1609 C CA . LEU A 1 204 ? 15.199 2.051 -31.657 1.00 97.25 204 LEU A CA 1
ATOM 1610 C C . LEU A 1 204 ? 15.102 3.301 -30.778 1.00 97.25 204 LEU A C 1
ATOM 1612 O O . LEU A 1 204 ? 14.664 3.201 -29.636 1.00 97.25 204 LEU A O 1
ATOM 1616 N N . ARG A 1 205 ? 15.442 4.488 -31.300 1.00 97.38 205 ARG A N 1
ATOM 1617 C CA . ARG A 1 205 ? 15.215 5.751 -30.580 1.00 97.38 205 ARG A CA 1
ATOM 1618 C C . ARG A 1 205 ? 13.726 5.965 -30.298 1.00 97.38 205 ARG A C 1
ATOM 1620 O O . ARG A 1 205 ? 13.369 6.229 -29.157 1.00 97.38 205 ARG A O 1
ATOM 1627 N N . GLY A 1 206 ? 12.865 5.780 -31.301 1.00 96.75 206 GLY A N 1
ATOM 1628 C CA . GLY A 1 206 ? 11.414 5.889 -31.118 1.00 96.75 206 GLY A CA 1
ATOM 1629 C C . GLY A 1 206 ? 10.860 4.878 -30.106 1.00 96.75 206 GLY A C 1
ATOM 1630 O O . GLY A 1 206 ? 10.048 5.242 -29.258 1.00 96.75 206 GLY A O 1
ATOM 1631 N N . ALA A 1 207 ? 11.341 3.632 -30.150 1.00 95.62 207 ALA A N 1
ATOM 1632 C CA . ALA A 1 207 ? 10.995 2.601 -29.173 1.00 95.62 207 ALA A CA 1
ATOM 1633 C C . ALA A 1 207 ? 11.493 2.952 -27.759 1.00 95.62 207 ALA A C 1
ATOM 1635 O O . ALA A 1 207 ? 10.758 2.771 -26.794 1.00 95.62 207 ALA A O 1
ATOM 1636 N N . SER A 1 208 ? 12.694 3.527 -27.638 1.00 97.62 208 SER A N 1
ATOM 1637 C CA . SER A 1 208 ? 13.252 3.977 -26.355 1.00 97.62 208 SER A CA 1
ATOM 1638 C C . SER A 1 208 ? 12.422 5.105 -25.740 1.00 97.62 208 SER A C 1
ATOM 1640 O O . SER A 1 208 ? 12.071 5.045 -24.564 1.00 97.62 208 SER A O 1
ATOM 1642 N N . ASP A 1 209 ? 12.044 6.103 -26.545 1.00 97.44 209 ASP A N 1
ATOM 1643 C CA . ASP A 1 209 ? 11.189 7.211 -26.102 1.00 97.44 209 ASP A CA 1
ATOM 1644 C C . ASP A 1 209 ? 9.794 6.722 -25.687 1.00 97.44 209 ASP A C 1
ATOM 1646 O O . ASP A 1 209 ? 9.165 7.297 -24.797 1.00 97.44 209 ASP A O 1
ATOM 1650 N N . GLN A 1 210 ? 9.283 5.685 -26.355 1.00 96.75 210 GLN A N 1
ATOM 1651 C CA . GLN A 1 210 ? 8.015 5.054 -26.004 1.00 96.75 210 GLN A CA 1
ATOM 1652 C C . GLN A 1 210 ? 8.125 4.286 -24.682 1.00 96.75 210 GLN A C 1
ATOM 1654 O O . GLN A 1 210 ? 7.309 4.523 -23.795 1.00 96.75 210 GLN A O 1
ATOM 1659 N N . ALA A 1 211 ? 9.154 3.450 -24.516 1.00 96.25 211 ALA A N 1
ATOM 1660 C CA . ALA A 1 211 ? 9.390 2.690 -23.290 1.00 96.25 211 ALA A CA 1
ATOM 1661 C C . ALA A 1 211 ? 9.545 3.608 -22.067 1.00 96.25 211 ALA A C 1
ATOM 1663 O O . ALA A 1 211 ? 8.961 3.346 -21.020 1.00 96.25 211 ALA A O 1
ATOM 1664 N N . LEU A 1 212 ? 10.265 4.729 -22.204 1.00 97.62 212 LEU A N 1
ATOM 1665 C CA . LEU A 1 212 ? 10.387 5.729 -21.135 1.00 97.62 212 LEU A CA 1
ATOM 1666 C C . LEU A 1 212 ? 9.030 6.320 -20.735 1.00 97.62 212 LEU A C 1
ATOM 1668 O O . LEU A 1 212 ? 8.736 6.433 -19.546 1.00 97.62 212 LEU A O 1
ATOM 1672 N N . ARG A 1 213 ? 8.192 6.679 -21.717 1.00 97.94 213 ARG A N 1
ATOM 1673 C CA . ARG A 1 213 ? 6.851 7.230 -21.464 1.00 97.94 213 ARG A CA 1
ATOM 1674 C C . ARG A 1 213 ? 5.916 6.207 -20.823 1.00 97.94 213 ARG A C 1
ATOM 1676 O O . ARG A 1 213 ? 5.156 6.572 -19.933 1.00 97.94 213 ARG A O 1
ATOM 1683 N N . GLU A 1 214 ? 5.973 4.954 -21.263 1.00 96.06 214 GLU A N 1
ATOM 1684 C CA . GLU A 1 214 ? 5.174 3.863 -20.696 1.00 96.06 214 GLU A CA 1
ATOM 1685 C C . GLU A 1 214 ? 5.562 3.583 -19.247 1.00 96.06 214 GLU A C 1
ATOM 1687 O O . GLU A 1 214 ? 4.695 3.608 -18.381 1.00 96.06 214 GLU A O 1
ATOM 1692 N N . VAL A 1 215 ? 6.858 3.421 -18.960 1.00 97.38 215 VAL A N 1
ATOM 1693 C CA . VAL A 1 215 ? 7.331 3.166 -17.592 1.00 97.38 215 VAL A CA 1
ATOM 1694 C C . VAL A 1 215 ? 6.995 4.324 -16.658 1.00 97.38 215 VAL A C 1
ATOM 1696 O O . VAL A 1 215 ? 6.541 4.074 -15.545 1.00 97.38 215 VAL A O 1
ATOM 1699 N N . ALA A 1 216 ? 7.162 5.573 -17.104 1.00 96.56 216 ALA A N 1
ATOM 1700 C CA . ALA A 1 216 ? 6.784 6.740 -16.309 1.00 96.56 216 ALA A CA 1
ATOM 1701 C C . ALA A 1 216 ? 5.286 6.717 -15.971 1.00 96.56 216 ALA A C 1
ATOM 1703 O O . ALA A 1 216 ? 4.926 6.698 -14.795 1.00 96.56 216 ALA A O 1
ATOM 1704 N N . ARG A 1 217 ? 4.424 6.609 -16.990 1.00 96.94 217 ARG A N 1
ATOM 1705 C CA . ARG A 1 217 ? 2.967 6.574 -16.813 1.00 96.94 217 ARG A CA 1
ATOM 1706 C C . ARG A 1 217 ? 2.527 5.430 -15.902 1.00 96.94 217 ARG A C 1
ATOM 1708 O O . ARG A 1 217 ? 1.698 5.634 -15.023 1.00 96.94 217 ARG A O 1
ATOM 1715 N N . ASP A 1 218 ? 3.052 4.231 -16.128 1.00 94.56 218 ASP A N 1
ATOM 1716 C CA . ASP A 1 218 ? 2.642 3.048 -15.379 1.00 94.56 218 ASP A CA 1
ATOM 1717 C C . ASP A 1 218 ? 3.133 3.129 -13.922 1.00 94.56 218 ASP A C 1
ATOM 1719 O O . ASP A 1 218 ? 2.399 2.745 -13.014 1.00 94.56 218 ASP A O 1
ATOM 1723 N N . SER A 1 219 ? 4.320 3.701 -13.675 1.00 94.31 219 SER A N 1
ATOM 1724 C CA . SER A 1 219 ? 4.815 3.951 -12.313 1.00 94.31 219 SER A CA 1
ATOM 1725 C C . SER A 1 219 ? 3.997 5.006 -11.561 1.00 94.31 219 SER A C 1
ATOM 1727 O O . SER A 1 219 ? 3.671 4.794 -10.397 1.00 94.31 219 SER A O 1
ATOM 1729 N N . GLU A 1 220 ? 3.600 6.096 -12.227 1.00 95.75 220 GLU A N 1
ATOM 1730 C CA . GLU A 1 220 ? 2.731 7.127 -11.646 1.00 95.75 220 GLU A CA 1
ATOM 1731 C C . GLU A 1 220 ? 1.343 6.563 -11.324 1.00 95.75 220 GLU A C 1
ATOM 1733 O O . GLU A 1 220 ? 0.824 6.769 -10.230 1.00 95.75 220 GLU A O 1
ATOM 1738 N N . ALA A 1 221 ? 0.760 5.799 -12.251 1.00 93.44 221 ALA A N 1
ATOM 1739 C CA . ALA A 1 221 ? -0.535 5.161 -12.044 1.00 93.44 221 ALA A CA 1
ATOM 1740 C C . ALA A 1 221 ? -0.502 4.144 -10.892 1.00 93.44 221 ALA A C 1
ATOM 1742 O O . ALA A 1 221 ? -1.463 4.052 -10.127 1.00 93.44 221 ALA A O 1
ATOM 1743 N N . ALA A 1 222 ? 0.591 3.388 -10.759 1.00 92.19 222 ALA A N 1
ATOM 1744 C CA . ALA A 1 222 ? 0.762 2.445 -9.663 1.00 92.19 222 ALA A CA 1
ATOM 1745 C C . ALA A 1 222 ? 0.918 3.153 -8.306 1.00 92.19 222 ALA A C 1
ATOM 1747 O O . ALA A 1 222 ? 0.279 2.736 -7.344 1.00 92.19 222 ALA A O 1
ATOM 1748 N N . ALA A 1 223 ? 1.697 4.239 -8.243 1.00 92.00 223 ALA A N 1
ATOM 1749 C CA . ALA A 1 223 ? 1.862 5.037 -7.028 1.00 92.00 223 ALA A CA 1
ATOM 1750 C C . ALA A 1 223 ? 0.531 5.659 -6.569 1.00 92.00 223 ALA A C 1
ATOM 1752 O O . ALA A 1 223 ? 0.139 5.494 -5.416 1.00 92.00 223 ALA A O 1
ATOM 1753 N N . GLU A 1 224 ? -0.222 6.276 -7.487 1.00 94.56 224 GLU A N 1
ATOM 1754 C CA . GLU A 1 224 ? -1.552 6.828 -7.190 1.00 94.56 224 GLU A CA 1
ATOM 1755 C C . GLU A 1 224 ? -2.512 5.739 -6.683 1.00 94.56 224 GLU A C 1
ATOM 1757 O O . GLU A 1 224 ? -3.246 5.938 -5.714 1.00 94.56 224 GLU A O 1
ATOM 1762 N N . ALA A 1 225 ? -2.497 4.551 -7.297 1.00 91.88 225 ALA A N 1
ATOM 1763 C CA . ALA A 1 225 ? -3.324 3.435 -6.848 1.00 91.88 225 ALA A CA 1
ATOM 1764 C C . ALA A 1 225 ? -2.959 2.970 -5.425 1.00 91.88 225 ALA A C 1
ATOM 1766 O O . ALA A 1 225 ? -3.861 2.692 -4.624 1.00 91.88 225 ALA A O 1
ATOM 1767 N N . THR A 1 226 ? -1.663 2.908 -5.091 1.00 93.44 226 THR A N 1
ATOM 1768 C CA . THR A 1 226 ? -1.192 2.607 -3.732 1.00 93.44 226 THR A CA 1
ATOM 1769 C C . THR A 1 226 ? -1.644 3.675 -2.741 1.00 93.44 226 THR A C 1
ATOM 1771 O O . THR A 1 226 ? -2.204 3.323 -1.700 1.00 93.44 226 THR A O 1
ATOM 1774 N N . ASP A 1 227 ? -1.486 4.957 -3.070 1.00 93.31 227 ASP A N 1
ATOM 1775 C CA . ASP A 1 227 ? -1.881 6.075 -2.208 1.00 93.31 227 ASP A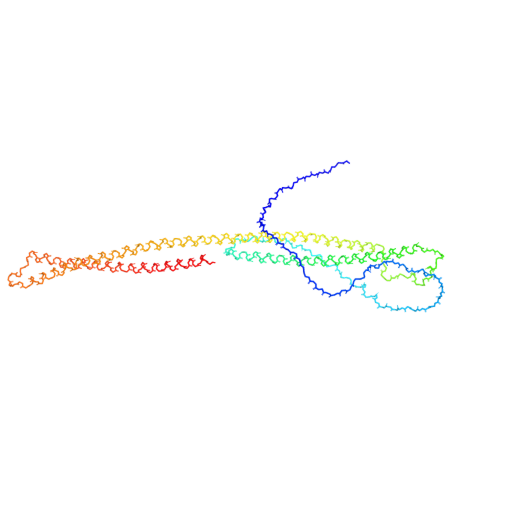 CA 1
ATOM 1776 C C . ASP A 1 227 ? -3.389 6.082 -1.942 1.00 93.31 227 ASP A C 1
ATOM 1778 O O . ASP A 1 227 ? -3.831 6.214 -0.795 1.00 93.31 227 ASP A O 1
ATOM 1782 N N . VAL A 1 228 ? -4.210 5.881 -2.976 1.00 94.00 228 VAL A N 1
ATOM 1783 C CA . VAL A 1 228 ? -5.670 5.783 -2.831 1.00 94.00 228 VAL A CA 1
ATOM 1784 C C . VAL A 1 228 ? -6.051 4.611 -1.931 1.00 94.00 228 VAL A C 1
ATOM 1786 O O . VAL A 1 228 ? -6.901 4.758 -1.042 1.00 94.00 228 VAL A O 1
ATOM 1789 N N . ALA A 1 229 ? -5.431 3.447 -2.124 1.00 92.00 229 ALA A N 1
ATOM 1790 C CA . ALA A 1 229 ? -5.709 2.278 -1.304 1.00 92.00 229 ALA A CA 1
ATOM 1791 C C . ALA A 1 229 ? -5.267 2.469 0.154 1.00 92.00 229 ALA A C 1
ATOM 1793 O O . ALA A 1 229 ? -6.011 2.110 1.069 1.00 92.00 229 ALA A O 1
ATOM 1794 N N . PHE A 1 230 ? -4.100 3.077 0.379 1.00 91.56 230 PHE A N 1
ATOM 1795 C CA . PHE A 1 230 ? -3.585 3.375 1.712 1.00 91.56 230 PHE A CA 1
ATOM 1796 C C . PHE A 1 230 ? -4.496 4.357 2.453 1.00 91.56 230 PHE A C 1
ATOM 1798 O O . PHE A 1 230 ? -4.958 4.059 3.554 1.00 91.56 230 PHE A O 1
ATOM 1805 N N . ASN A 1 231 ? -4.862 5.471 1.814 1.00 94.06 231 ASN A N 1
ATOM 1806 C CA . ASN A 1 231 ? -5.788 6.454 2.379 1.00 94.06 231 ASN A CA 1
ATOM 1807 C C . ASN A 1 231 ? -7.177 5.861 2.651 1.00 94.06 231 ASN A C 1
ATOM 1809 O O . ASN A 1 231 ? -7.844 6.225 3.620 1.00 94.06 231 ASN A O 1
ATOM 1813 N N . THR A 1 232 ? -7.629 4.933 1.805 1.00 94.94 232 THR A N 1
ATOM 1814 C CA . THR A 1 232 ? -8.883 4.210 2.039 1.00 94.94 232 THR A CA 1
ATOM 1815 C C . THR A 1 232 ? -8.788 3.323 3.266 1.00 94.94 232 THR A C 1
ATOM 1817 O O . THR A 1 232 ? -9.665 3.383 4.127 1.00 94.94 232 THR A O 1
ATOM 1820 N N . ARG A 1 233 ? -7.693 2.572 3.406 1.00 93.56 233 ARG A N 1
ATOM 1821 C CA . ARG A 1 233 ? -7.481 1.715 4.568 1.00 93.56 233 ARG A CA 1
ATOM 1822 C C . ARG A 1 233 ? -7.345 2.511 5.864 1.00 93.56 233 ARG A C 1
ATOM 1824 O O . ARG A 1 233 ? -7.879 2.091 6.888 1.00 93.56 233 ARG A O 1
ATOM 1831 N N . LEU A 1 234 ? -6.668 3.656 5.813 1.00 95.12 234 LEU A N 1
ATOM 1832 C CA . LEU A 1 234 ? -6.547 4.569 6.944 1.00 95.12 234 LEU A CA 1
ATOM 1833 C C . LEU A 1 234 ? -7.927 5.048 7.407 1.00 95.12 234 LEU A C 1
ATOM 1835 O O . LEU A 1 234 ? -8.263 4.903 8.579 1.00 95.12 234 LEU A O 1
ATOM 1839 N N . ARG A 1 235 ? -8.769 5.498 6.469 1.00 95.88 235 ARG A N 1
ATOM 1840 C CA . ARG A 1 235 ? -10.147 5.916 6.763 1.00 95.88 235 ARG A CA 1
ATOM 1841 C C . ARG A 1 235 ? -10.977 4.790 7.380 1.00 95.88 235 ARG A C 1
ATOM 1843 O O . ARG A 1 235 ? -11.659 5.007 8.375 1.00 95.88 235 ARG A O 1
ATOM 1850 N N . GLU A 1 236 ? -10.898 3.576 6.835 1.00 95.56 236 GLU A N 1
ATOM 1851 C CA . GLU A 1 236 ? -11.583 2.407 7.406 1.00 95.56 236 GLU A CA 1
ATOM 1852 C C . GLU A 1 236 ? -11.137 2.118 8.850 1.00 95.56 236 GLU A C 1
ATOM 1854 O O . GLU A 1 236 ? -11.963 1.775 9.701 1.00 95.56 236 GLU A O 1
ATOM 1859 N N . LEU A 1 237 ? -9.837 2.249 9.138 1.00 96.12 237 LEU A N 1
ATOM 1860 C CA . LEU A 1 237 ? -9.282 2.059 10.480 1.00 96.12 237 LEU A CA 1
ATOM 1861 C C . LEU A 1 237 ? -9.739 3.153 11.449 1.00 96.12 237 LEU A C 1
ATOM 1863 O O . LEU A 1 237 ? -10.124 2.836 12.577 1.00 96.12 237 LEU A O 1
ATOM 1867 N N . GLU A 1 238 ? -9.747 4.413 11.017 1.00 96.38 238 GLU A N 1
ATOM 1868 C CA . GLU A 1 238 ? -10.262 5.543 11.795 1.00 96.38 238 GLU A CA 1
ATOM 1869 C C . GLU A 1 238 ? -11.753 5.378 12.105 1.00 96.38 238 GLU A C 1
ATOM 1871 O O . GLU A 1 238 ? -12.168 5.520 13.257 1.00 96.38 238 GLU A O 1
ATOM 1876 N N . GLU A 1 239 ? -12.561 4.994 11.114 1.00 96.88 239 GLU A N 1
ATOM 1877 C CA . GLU A 1 239 ? -13.984 4.706 11.304 1.00 96.88 239 GLU A CA 1
ATOM 1878 C C . GLU A 1 239 ? -14.208 3.535 12.271 1.00 96.88 239 GLU A C 1
ATOM 1880 O O . GLU A 1 239 ? -15.093 3.588 13.131 1.00 96.88 239 GLU A O 1
ATOM 1885 N N . ALA A 1 240 ? -13.410 2.469 12.161 1.00 96.06 240 ALA A N 1
ATOM 1886 C CA . ALA A 1 240 ? -13.472 1.338 13.081 1.00 96.06 240 ALA A CA 1
ATOM 1887 C C . ALA A 1 240 ? -13.085 1.747 14.513 1.00 96.06 240 ALA A C 1
ATOM 1889 O O . ALA A 1 240 ? -13.774 1.357 15.461 1.00 96.06 240 ALA A O 1
ATOM 1890 N N . LYS A 1 241 ? -12.040 2.573 14.679 1.00 96.12 241 LYS A N 1
ATOM 1891 C CA . LYS A 1 241 ? -11.651 3.155 15.974 1.00 96.12 241 LYS A CA 1
ATOM 1892 C C . LYS A 1 241 ? -12.782 4.014 16.540 1.00 96.12 241 LYS A C 1
ATOM 1894 O O . LYS A 1 241 ? -13.152 3.827 17.694 1.00 96.12 241 LYS A O 1
ATOM 1899 N N . ALA A 1 242 ? -13.381 4.897 15.744 1.00 97.06 242 ALA A N 1
ATOM 1900 C CA . ALA A 1 242 ? -14.476 5.762 16.186 1.00 97.06 242 ALA A CA 1
ATOM 1901 C C . ALA A 1 242 ? -15.699 4.958 16.671 1.00 97.06 242 ALA A C 1
ATOM 1903 O O . ALA A 1 242 ? -16.295 5.277 17.706 1.00 97.06 242 ALA A O 1
ATOM 1904 N N . LYS A 1 243 ? -16.041 3.867 15.969 1.00 97.31 243 LYS A N 1
ATOM 1905 C CA . LYS A 1 243 ? -17.096 2.931 16.395 1.00 97.31 243 LYS A CA 1
ATOM 1906 C C . LYS A 1 243 ? -16.754 2.256 17.726 1.00 97.31 243 LYS A C 1
ATOM 1908 O O . LYS A 1 243 ? -17.634 2.142 18.576 1.00 97.31 243 LYS A O 1
ATOM 1913 N N . LEU A 1 244 ? -15.503 1.835 17.927 1.00 96.44 244 LEU A N 1
ATOM 1914 C CA . LEU A 1 244 ? -15.054 1.248 19.196 1.00 96.44 244 LEU A CA 1
ATOM 1915 C C . LEU A 1 244 ? -15.082 2.257 20.343 1.00 96.44 244 LEU A C 1
ATOM 1917 O O . LEU A 1 244 ? -15.624 1.938 21.391 1.00 96.44 244 LEU A O 1
ATOM 1921 N N . VAL A 1 245 ? -14.600 3.483 20.131 1.00 97.12 245 VAL A N 1
ATOM 1922 C CA . VAL A 1 245 ? -14.656 4.563 21.134 1.00 97.12 245 VAL A CA 1
ATOM 1923 C C . VAL A 1 245 ? -16.102 4.867 21.536 1.00 97.12 245 VAL A C 1
ATOM 1925 O O . VAL A 1 245 ? -16.400 5.050 22.714 1.00 97.12 245 VAL A O 1
ATOM 1928 N N . THR A 1 246 ? -17.028 4.867 20.574 1.00 97.62 246 THR A N 1
ATOM 1929 C CA . THR A 1 246 ? -18.459 5.047 20.863 1.00 97.62 246 THR A CA 1
ATOM 1930 C C . THR A 1 246 ? -18.998 3.912 21.737 1.00 97.62 246 THR A C 1
ATOM 1932 O O . THR A 1 246 ? -19.707 4.174 22.708 1.00 97.62 246 THR A O 1
ATOM 1935 N N . LYS A 1 247 ? -18.644 2.659 21.423 1.00 96.12 247 LYS A N 1
ATOM 1936 C CA . LYS A 1 247 ? -19.043 1.484 22.212 1.00 96.12 247 LYS A CA 1
ATOM 1937 C C . LYS A 1 247 ? -18.417 1.475 23.608 1.00 96.12 247 LYS A C 1
ATOM 1939 O O . LYS A 1 247 ? -19.130 1.189 24.558 1.00 96.12 247 LYS A O 1
ATOM 1944 N N . ASP A 1 248 ? -17.144 1.844 23.746 1.00 97.31 248 ASP A N 1
ATOM 1945 C CA . ASP A 1 248 ? -16.470 2.023 25.042 1.00 97.31 248 ASP A CA 1
ATOM 1946 C C . ASP A 1 248 ? -17.217 3.046 25.909 1.00 97.31 248 ASP A C 1
ATOM 1948 O O . ASP A 1 248 ? -17.509 2.797 27.076 1.00 97.31 248 ASP A O 1
ATOM 1952 N N . GLY A 1 249 ? -17.626 4.170 25.312 1.00 96.75 249 GLY A N 1
ATOM 1953 C CA . GLY A 1 249 ? -18.433 5.180 25.992 1.00 96.75 249 GLY A CA 1
ATOM 1954 C C . GLY A 1 249 ? -19.819 4.685 26.426 1.00 96.75 249 GLY A C 1
ATOM 1955 O O . GLY A 1 249 ? -20.304 5.106 27.474 1.00 96.75 249 GLY A O 1
ATOM 1956 N N . MET A 1 250 ? -20.462 3.805 25.651 1.00 96.75 250 MET A N 1
ATOM 1957 C CA . MET A 1 250 ? -21.724 3.158 26.045 1.00 96.75 250 MET A CA 1
ATOM 1958 C C . MET A 1 250 ? -21.506 2.169 27.190 1.00 96.75 250 MET A C 1
ATOM 1960 O O . MET A 1 250 ? -22.231 2.220 28.177 1.00 96.75 250 MET A O 1
ATOM 1964 N N . LEU A 1 251 ? -20.463 1.346 27.100 1.00 96.94 251 LEU A N 1
ATOM 1965 C CA . LEU A 1 251 ? -20.133 0.338 28.102 1.00 96.94 251 LEU A CA 1
ATOM 1966 C C . LEU A 1 251 ? -19.813 0.966 29.465 1.00 96.94 251 LEU A C 1
ATOM 1968 O O . LEU A 1 251 ? -20.287 0.498 30.490 1.00 96.94 251 LEU A O 1
ATOM 1972 N N . ARG A 1 252 ? -19.091 2.095 29.487 1.00 97.44 252 ARG A N 1
ATOM 1973 C CA . ARG A 1 252 ? -18.855 2.866 30.722 1.00 97.44 252 ARG A CA 1
ATOM 1974 C C . ARG A 1 252 ? -20.146 3.363 31.377 1.00 97.44 252 ARG A C 1
ATOM 1976 O O . ARG A 1 252 ? -20.195 3.465 32.599 1.00 97.44 252 ARG A O 1
ATOM 1983 N N . LYS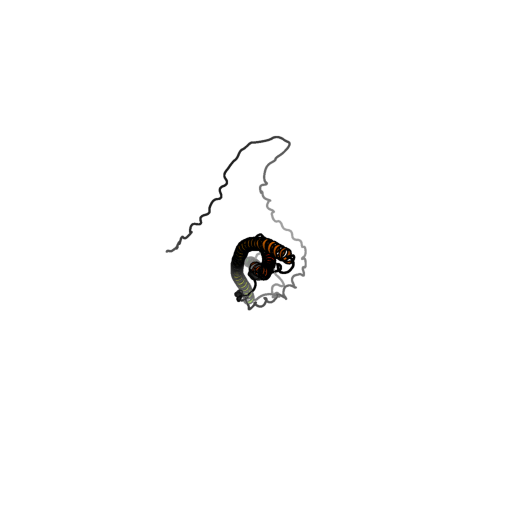 A 1 253 ? -21.168 3.710 30.586 1.00 97.88 253 LYS A N 1
ATOM 1984 C CA . LYS A 1 253 ? -22.479 4.104 31.129 1.00 97.88 253 LYS A CA 1
ATOM 1985 C C . LYS A 1 253 ? -23.206 2.901 31.714 1.00 97.88 253 LYS A C 1
ATOM 1987 O O . LYS A 1 253 ? -23.718 3.012 32.817 1.00 97.88 253 LYS A O 1
ATOM 1992 N N . GLU A 1 254 ? -23.188 1.773 31.010 1.00 97.81 254 GLU A N 1
ATOM 1993 C CA . GLU A 1 254 ? -23.791 0.518 31.469 1.00 97.81 254 GLU A CA 1
ATOM 1994 C C . GLU A 1 254 ? -23.149 0.023 32.775 1.00 97.81 254 GLU A C 1
ATOM 1996 O O . GLU A 1 254 ? -23.862 -0.310 33.714 1.00 97.81 254 GLU A O 1
ATOM 2001 N N . ILE A 1 255 ? -21.817 0.099 32.892 1.00 98.12 255 ILE A N 1
ATOM 2002 C CA . ILE A 1 255 ? -21.083 -0.162 34.143 1.00 98.12 255 ILE A CA 1
ATOM 2003 C C . ILE A 1 255 ? -21.611 0.723 35.277 1.00 98.12 255 ILE A C 1
ATOM 2005 O O . ILE A 1 255 ? -21.976 0.215 36.333 1.00 98.12 255 ILE A O 1
ATOM 2009 N N . ALA A 1 256 ? -21.703 2.038 35.057 1.00 98.12 256 ALA A N 1
ATOM 2010 C CA . ALA A 1 256 ? -22.185 2.963 36.082 1.00 98.12 256 ALA A CA 1
ATOM 2011 C C . ALA A 1 256 ? -23.658 2.707 36.462 1.00 98.12 256 ALA A C 1
ATOM 2013 O O . ALA A 1 256 ? -24.048 2.865 37.620 1.00 98.12 256 ALA A O 1
ATOM 2014 N N . GLU A 1 257 ? -24.500 2.330 35.500 1.00 98.06 257 GLU A N 1
ATOM 2015 C CA . GLU A 1 257 ? -25.895 1.946 35.739 1.00 98.06 257 GLU A CA 1
ATOM 2016 C C . GLU A 1 257 ? -25.987 0.656 36.570 1.00 98.06 257 GLU A C 1
ATOM 2018 O O . GLU A 1 257 ? -26.752 0.613 37.538 1.00 98.06 257 GLU A O 1
ATOM 2023 N N . GLU A 1 258 ? -25.160 -0.349 36.273 1.00 98.06 258 GLU A N 1
ATOM 2024 C CA . GLU A 1 258 ? -25.128 -1.615 37.010 1.00 98.06 258 GLU A CA 1
ATOM 2025 C C . GLU A 1 258 ? -24.549 -1.445 38.425 1.00 98.06 258 GLU A C 1
ATOM 2027 O O . GLU A 1 258 ? -25.099 -1.977 39.389 1.00 98.06 258 GLU A O 1
ATOM 2032 N N . GLU A 1 259 ? -23.515 -0.617 38.605 1.00 98.19 259 GLU A N 1
ATOM 2033 C CA . GLU A 1 259 ? -22.998 -0.245 39.931 1.00 98.19 259 GLU A CA 1
ATOM 2034 C C . GLU A 1 259 ? -24.084 0.413 40.801 1.00 98.19 259 GLU A C 1
ATOM 2036 O O . GLU A 1 259 ? -24.237 0.085 41.985 1.00 98.19 259 GLU A O 1
ATOM 2041 N N . ASN A 1 260 ? -24.888 1.305 40.211 1.00 98.12 260 ASN A N 1
ATOM 2042 C CA . ASN A 1 260 ? -26.029 1.924 40.888 1.00 98.12 260 ASN A CA 1
ATOM 2043 C C . ASN A 1 260 ? -27.133 0.899 41.210 1.00 98.12 260 ASN A C 1
ATOM 2045 O O . ASN A 1 260 ? -27.719 0.945 42.298 1.00 98.12 260 ASN A O 1
ATOM 2049 N N . SER A 1 261 ? -27.405 -0.041 40.298 1.00 97.81 261 SER A N 1
ATOM 2050 C CA . SER A 1 261 ? -28.341 -1.154 40.509 1.00 97.81 261 SER A CA 1
ATOM 2051 C C . SER A 1 261 ? -27.908 -2.021 41.697 1.00 97.81 261 SER A C 1
ATOM 2053 O O . SER A 1 261 ? -28.688 -2.238 42.629 1.00 97.81 261 SER A O 1
ATOM 2055 N N . ILE A 1 262 ? -26.632 -2.416 41.742 1.00 98.25 262 ILE A N 1
ATOM 2056 C CA . ILE A 1 262 ? -26.025 -3.167 42.848 1.00 98.25 262 ILE A CA 1
ATOM 2057 C C . ILE A 1 262 ? -26.166 -2.407 44.170 1.00 98.25 262 ILE A C 1
ATOM 2059 O O . ILE A 1 262 ? -26.581 -2.991 45.175 1.00 98.25 262 ILE A O 1
ATOM 2063 N N . ALA A 1 263 ? -25.865 -1.104 44.190 1.00 98.25 263 ALA A N 1
ATOM 2064 C CA . ALA A 1 263 ? -26.024 -0.278 45.386 1.00 98.25 263 ALA A CA 1
ATOM 2065 C C . ALA A 1 263 ? -27.486 -0.250 45.874 1.00 98.25 263 ALA A C 1
ATOM 2067 O O . ALA A 1 263 ? -27.746 -0.419 47.068 1.00 98.25 263 ALA A O 1
ATOM 2068 N N . SER A 1 264 ? -28.448 -0.123 44.955 1.00 98.25 264 SER A N 1
ATOM 2069 C CA . SER A 1 264 ? -29.883 -0.152 45.264 1.00 98.25 264 SER A CA 1
ATOM 2070 C C . SER A 1 264 ? -30.352 -1.513 45.801 1.00 98.25 264 SER A C 1
ATOM 2072 O O . SER A 1 264 ? -31.122 -1.572 46.768 1.00 98.25 264 SER A O 1
ATOM 2074 N N . ILE A 1 265 ? -29.860 -2.621 45.232 1.00 97.81 265 ILE A N 1
ATOM 2075 C CA . ILE A 1 265 ? -30.167 -3.981 45.702 1.00 97.81 265 ILE A CA 1
ATOM 2076 C C . ILE A 1 265 ? -29.589 -4.206 47.103 1.00 97.81 265 ILE A C 1
ATOM 2078 O O . ILE A 1 265 ? -30.286 -4.737 47.971 1.00 97.81 265 ILE A O 1
ATOM 2082 N N . ARG A 1 266 ? -28.350 -3.763 47.358 1.00 97.56 266 ARG A N 1
ATOM 2083 C CA . ARG A 1 266 ? -27.717 -3.843 48.686 1.00 97.56 266 ARG A CA 1
ATOM 2084 C C . ARG A 1 266 ? -28.492 -3.044 49.735 1.00 97.56 266 ARG A C 1
ATOM 2086 O O . ARG A 1 266 ? -28.725 -3.563 50.825 1.00 97.56 266 ARG A O 1
ATOM 2093 N N . GLN A 1 267 ? -28.969 -1.845 49.394 1.00 97.50 267 GLN A N 1
ATOM 2094 C CA . GLN A 1 267 ? -29.846 -1.072 50.279 1.00 97.50 267 GLN A CA 1
ATOM 2095 C C . GLN A 1 267 ? -31.164 -1.815 50.554 1.00 97.50 267 GLN A C 1
ATOM 2097 O O . GLN A 1 267 ? -31.564 -1.964 51.704 1.00 97.50 267 GLN A O 1
ATOM 2102 N N . SER A 1 268 ? -31.798 -2.368 49.515 1.00 97.44 268 SER A N 1
ATOM 2103 C CA . SER A 1 268 ? -33.050 -3.131 49.650 1.00 97.44 268 SER A CA 1
ATOM 2104 C C . SER A 1 268 ? -32.894 -4.390 50.511 1.00 97.44 268 SER A C 1
ATOM 2106 O O . SER A 1 268 ? -33.833 -4.788 51.204 1.00 97.44 268 SER A O 1
ATOM 2108 N N . LEU A 1 269 ? -31.720 -5.032 50.470 1.00 97.12 269 LEU A N 1
ATOM 2109 C CA . LEU A 1 269 ? -31.371 -6.135 51.365 1.00 97.12 269 LEU A CA 1
ATOM 2110 C C . LEU A 1 269 ? -31.311 -5.657 52.815 1.00 97.12 269 LEU A C 1
ATOM 2112 O O . LEU A 1 269 ? -31.990 -6.232 53.664 1.00 97.12 269 LEU A O 1
ATOM 2116 N N . GLN A 1 270 ? -30.575 -4.577 53.086 1.00 95.44 270 GLN A N 1
ATOM 2117 C CA . GLN A 1 270 ? -30.469 -4.001 54.428 1.00 95.44 270 GLN A CA 1
ATOM 2118 C C . GLN A 1 270 ? -31.845 -3.605 54.993 1.00 95.44 270 GLN A C 1
ATOM 2120 O O . GLN A 1 270 ? -32.163 -3.919 56.145 1.00 95.44 270 GLN A O 1
ATOM 2125 N N . ASP A 1 271 ? -32.688 -2.989 54.161 1.00 96.38 271 ASP A N 1
ATOM 2126 C CA . ASP A 1 271 ? -34.040 -2.555 54.523 1.00 96.38 271 ASP A CA 1
ATOM 2127 C C . ASP A 1 271 ? -34.970 -3.729 54.877 1.00 96.38 271 ASP A C 1
ATOM 2129 O O . ASP A 1 271 ? -35.934 -3.539 55.617 1.00 96.38 271 ASP A O 1
ATOM 2133 N N . LYS A 1 272 ? -34.693 -4.949 54.386 1.00 96.25 272 LYS A N 1
ATOM 2134 C CA . LYS A 1 272 ? -35.472 -6.169 54.682 1.00 96.25 272 LYS A CA 1
ATOM 2135 C C . LYS A 1 272 ? -34.868 -7.039 55.785 1.00 96.25 272 LYS A C 1
ATOM 2137 O O . LYS A 1 272 ? -35.616 -7.683 56.523 1.00 96.25 272 LYS A O 1
ATOM 2142 N N . GLU A 1 273 ? -33.547 -7.047 55.936 1.00 95.62 273 GLU A N 1
ATOM 2143 C CA . GLU A 1 273 ? -32.860 -7.811 56.983 1.00 95.62 273 GLU A CA 1
ATOM 21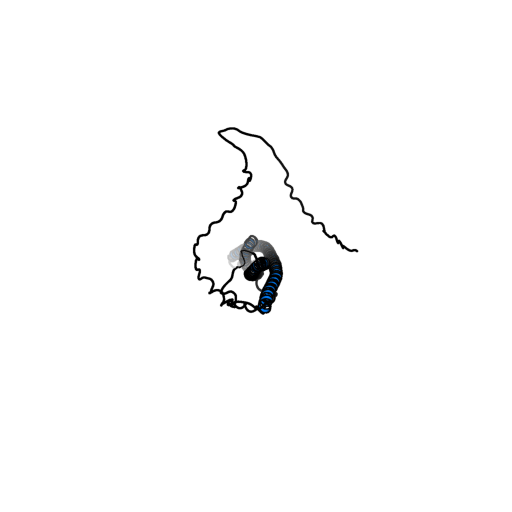44 C C . GLU A 1 273 ? -33.187 -7.281 58.387 1.00 95.62 273 GLU A C 1
ATOM 2146 O O . GLU A 1 273 ? -33.419 -8.073 59.303 1.00 95.62 273 GLU A O 1
ATOM 2151 N N . SER A 1 274 ? -33.287 -5.958 58.557 1.00 94.31 274 SER A N 1
ATOM 2152 C CA . SER A 1 274 ? -33.651 -5.346 59.844 1.00 94.31 274 SER A CA 1
ATOM 2153 C C . SER A 1 274 ? -35.069 -5.746 60.316 1.00 94.31 274 SER A C 1
ATOM 2155 O O . SER A 1 274 ? -35.201 -6.276 61.426 1.00 94.31 274 SER A O 1
ATOM 2157 N N . PRO A 1 275 ? -36.134 -5.632 59.492 1.00 95.31 275 PRO A N 1
ATOM 2158 C CA . PRO A 1 275 ? -37.452 -6.180 59.817 1.00 95.31 275 PRO A CA 1
ATOM 2159 C C . PRO A 1 275 ? -37.454 -7.683 60.110 1.00 95.31 275 PRO A C 1
ATOM 2161 O O . PRO A 1 275 ? -38.133 -8.102 61.047 1.00 95.31 275 PRO A O 1
ATOM 2164 N N . LEU A 1 276 ? -36.676 -8.492 59.377 1.00 96.50 276 LEU A N 1
ATOM 2165 C CA . LEU A 1 276 ? -36.578 -9.932 59.637 1.00 96.50 276 LEU A CA 1
ATOM 2166 C C . LEU A 1 276 ? -36.008 -10.214 61.037 1.00 96.50 276 LEU A C 1
ATOM 2168 O O . LEU A 1 276 ? -36.565 -11.032 61.770 1.00 96.50 276 LEU A O 1
ATOM 2172 N N . GLN A 1 277 ? -34.948 -9.511 61.447 1.00 95.94 277 GLN A N 1
ATOM 2173 C CA . GLN A 1 277 ? -34.380 -9.643 62.797 1.00 95.94 277 GLN A CA 1
ATOM 2174 C C . GLN A 1 277 ? -35.397 -9.269 63.882 1.00 95.94 277 GLN A C 1
ATOM 2176 O O . GLN A 1 277 ? -35.508 -9.949 64.909 1.00 95.94 277 GLN A O 1
ATOM 2181 N N . VAL A 1 278 ? -36.175 -8.208 63.652 1.00 96.50 278 VAL A N 1
ATOM 2182 C CA . VAL A 1 278 ? -37.238 -7.778 64.567 1.00 96.50 278 VAL A CA 1
ATOM 2183 C C . VAL A 1 278 ? -38.356 -8.820 64.636 1.00 96.50 278 VAL A C 1
ATOM 2185 O O . VAL A 1 278 ? -38.797 -9.153 65.738 1.00 96.50 278 VAL A O 1
ATOM 2188 N N . ALA A 1 279 ? -38.796 -9.368 63.501 1.00 96.25 279 ALA A N 1
ATOM 2189 C CA . ALA A 1 279 ? -39.814 -10.416 63.448 1.00 96.25 279 ALA A CA 1
ATOM 2190 C C . ALA A 1 279 ? -39.353 -11.687 64.185 1.00 96.25 279 ALA A C 1
ATOM 2192 O O . ALA A 1 279 ? -40.080 -12.200 65.038 1.00 96.25 279 ALA A O 1
ATOM 2193 N N . GLN A 1 280 ? -38.110 -12.131 63.957 1.00 95.94 280 GLN A N 1
ATOM 2194 C CA . GLN A 1 280 ? -37.511 -13.278 64.652 1.00 95.94 280 GLN A CA 1
ATOM 2195 C C . GLN A 1 280 ? -37.433 -13.046 66.161 1.00 95.94 280 GLN A C 1
ATOM 2197 O O . GLN A 1 280 ? -37.866 -13.894 66.943 1.00 95.94 280 GLN A O 1
ATOM 2202 N N . SER A 1 281 ? -36.951 -11.871 66.575 1.00 96.94 281 SER A N 1
ATOM 2203 C CA . SER A 1 281 ? -36.847 -11.501 67.989 1.00 96.94 281 SER A CA 1
ATOM 2204 C C . SER A 1 281 ? -38.221 -11.466 68.659 1.00 96.94 281 SER A C 1
ATOM 2206 O O . SER A 1 281 ? -38.408 -12.052 69.724 1.00 96.94 281 SER A O 1
ATOM 2208 N N . ARG A 1 282 ? -39.224 -10.855 68.010 1.00 96.50 282 ARG A N 1
ATOM 2209 C CA . ARG A 1 282 ? -40.614 -10.831 68.494 1.00 96.50 282 ARG A CA 1
ATOM 2210 C C . ARG A 1 282 ? -41.188 -12.243 68.621 1.00 96.50 282 ARG A C 1
ATOM 2212 O O . ARG A 1 282 ? -41.875 -12.527 69.603 1.00 96.50 282 ARG A O 1
ATOM 2219 N N . HIS A 1 283 ? -40.909 -13.126 67.664 1.00 95.12 283 HIS A N 1
ATOM 2220 C CA . HIS A 1 283 ? -41.418 -14.498 67.663 1.00 95.12 283 HIS A CA 1
ATOM 2221 C C . HIS A 1 283 ? -40.792 -15.298 68.803 1.00 95.12 283 HIS A C 1
ATOM 2223 O O . HIS A 1 283 ? -41.497 -15.939 69.585 1.00 95.12 283 HIS A O 1
ATOM 2229 N N . TRP A 1 284 ? -39.472 -15.173 68.951 1.00 95.31 284 TRP A N 1
ATOM 2230 C CA . TRP A 1 284 ? -38.703 -15.753 70.041 1.00 95.31 284 TRP A CA 1
ATOM 2231 C C . TRP A 1 284 ? -39.236 -15.310 71.403 1.00 95.31 284 TRP A C 1
ATOM 2233 O O . TRP A 1 284 ? -39.591 -16.158 72.216 1.00 95.31 284 TRP A O 1
ATOM 2243 N N . THR A 1 285 ? -39.412 -14.006 71.639 1.00 94.75 285 THR A N 1
ATOM 2244 C CA . THR A 1 285 ? -39.970 -13.493 72.901 1.00 94.75 285 THR A CA 1
ATOM 2245 C C . THR A 1 285 ? -41.357 -14.071 73.194 1.00 94.75 285 THR A C 1
ATOM 2247 O O . THR A 1 285 ? -41.640 -14.464 74.325 1.00 94.75 285 THR A O 1
ATOM 2250 N N . ARG A 1 286 ? -42.227 -14.185 72.180 1.00 94.06 286 ARG A N 1
ATOM 2251 C CA . ARG A 1 286 ? -43.574 -14.761 72.345 1.00 94.06 286 ARG A CA 1
ATOM 2252 C C . ARG A 1 286 ? -43.552 -16.258 72.672 1.00 94.06 286 ARG A C 1
ATOM 2254 O O . ARG A 1 286 ? -44.501 -16.733 73.293 1.00 94.06 286 ARG A O 1
ATOM 2261 N N . SER A 1 287 ? -42.488 -16.985 72.327 1.00 91.81 287 SER A N 1
ATOM 2262 C CA . SER A 1 287 ? -42.357 -18.416 72.643 1.00 91.81 287 SER A CA 1
ATOM 2263 C C . SER A 1 287 ? -42.247 -18.709 74.151 1.00 91.81 287 SER A C 1
ATOM 2265 O O . SER A 1 287 ? -42.602 -19.802 74.597 1.00 91.81 287 SER A O 1
ATOM 2267 N N . PHE A 1 288 ? -41.855 -17.713 74.957 1.00 93.88 288 PHE A N 1
ATOM 2268 C CA . PHE A 1 288 ? -41.700 -17.838 76.413 1.00 93.88 288 PHE A CA 1
ATOM 2269 C C . PHE A 1 288 ? -42.972 -17.564 77.218 1.00 93.88 288 PHE A C 1
ATOM 2271 O O . PHE A 1 288 ? -42.934 -17.618 78.447 1.00 93.88 288 PHE A O 1
ATOM 2278 N N . ARG A 1 289 ? -44.109 -17.280 76.571 1.00 93.44 289 ARG A N 1
ATOM 2279 C CA . ARG A 1 289 ? -45.378 -17.110 77.292 1.00 93.44 289 ARG A CA 1
ATOM 2280 C C . ARG A 1 289 ? -45.713 -18.389 78.091 1.00 93.44 289 ARG A C 1
ATOM 2282 O O . ARG A 1 289 ? -45.566 -19.490 77.540 1.00 93.44 289 ARG A O 1
ATOM 2289 N N . PRO A 1 290 ? -46.106 -18.271 79.374 1.00 92.75 290 PRO A N 1
ATOM 2290 C CA . PRO A 1 290 ? -46.350 -19.421 80.240 1.00 92.75 290 PRO A CA 1
ATOM 2291 C C . PRO A 1 290 ? -47.731 -20.051 80.001 1.00 92.75 290 PRO A C 1
ATOM 2293 O O . PRO A 1 290 ? -48.707 -19.358 79.733 1.00 92.75 290 PRO A O 1
ATOM 2296 N N . GLY A 1 291 ? -47.823 -21.376 80.158 1.00 88.62 291 GLY A N 1
ATOM 2297 C CA . GLY A 1 291 ? -49.095 -22.108 80.204 1.00 88.62 291 GLY A CA 1
ATOM 2298 C C . GLY A 1 291 ? -50.021 -21.852 79.007 1.00 88.62 291 GLY A C 1
ATOM 2299 O O . GLY A 1 291 ? -49.596 -21.931 77.855 1.00 88.62 291 GLY A O 1
ATOM 2300 N N . ALA A 1 292 ? -51.291 -21.554 79.297 1.00 85.31 292 ALA A N 1
ATOM 2301 C CA . ALA A 1 292 ? -52.331 -21.291 78.298 1.00 85.31 292 ALA A CA 1
ATOM 2302 C C . ALA A 1 292 ? -52.139 -19.964 77.533 1.00 85.31 292 ALA A C 1
ATOM 2304 O O . ALA A 1 292 ? -52.669 -19.817 76.433 1.00 85.31 292 ALA A O 1
ATOM 2305 N N . ASP A 1 293 ? -51.332 -19.032 78.057 1.00 88.88 293 ASP A N 1
ATOM 2306 C CA . ASP A 1 293 ? -51.047 -17.748 77.400 1.00 88.88 293 ASP A CA 1
ATOM 2307 C C . ASP A 1 293 ? -50.070 -17.888 76.225 1.00 88.88 293 ASP A C 1
ATOM 2309 O O . ASP A 1 293 ? -49.887 -16.947 75.443 1.00 88.88 293 ASP A O 1
ATOM 2313 N N . ARG A 1 294 ? -49.482 -19.077 76.019 1.00 88.06 294 ARG A N 1
ATOM 2314 C CA . ARG A 1 294 ? -48.822 -19.466 74.760 1.00 88.06 294 ARG A CA 1
ATOM 2315 C C . ARG A 1 294 ? -49.857 -19.726 73.658 1.00 88.06 294 ARG A C 1
ATOM 2317 O O . ARG A 1 294 ? -49.903 -20.782 73.034 1.00 88.06 294 ARG A O 1
ATOM 2324 N N . CYS A 1 295 ? -50.711 -18.739 73.452 1.00 86.88 295 CYS A N 1
ATOM 2325 C CA . CYS A 1 295 ? -51.799 -18.765 72.502 1.00 86.88 295 CYS A CA 1
ATOM 2326 C C . CYS A 1 295 ? -51.282 -18.459 71.091 1.00 86.88 295 CYS A C 1
ATOM 2328 O O . CYS A 1 295 ? -50.475 -17.544 70.898 1.00 86.88 295 CYS A O 1
ATOM 2330 N N . LEU A 1 296 ? -51.778 -19.216 70.110 1.00 91.00 296 LEU A N 1
ATOM 2331 C CA . LEU A 1 296 ? -51.600 -18.959 68.680 1.00 91.00 296 LEU A CA 1
ATOM 2332 C C . LEU A 1 296 ? -52.654 -17.938 68.232 1.00 91.00 296 LEU A C 1
ATOM 2334 O O . LEU A 1 296 ? -53.614 -18.254 67.537 1.00 91.00 296 LEU A O 1
ATOM 2338 N N . ASP A 1 297 ? -52.517 -16.719 68.729 1.00 93.62 297 ASP A N 1
ATOM 2339 C CA . ASP A 1 297 ? -53.388 -15.592 68.419 1.00 93.62 297 ASP A CA 1
ATOM 2340 C C . ASP A 1 297 ? -53.062 -14.979 67.043 1.00 93.62 297 ASP A C 1
ATOM 2342 O O . ASP A 1 297 ? -52.046 -15.282 66.413 1.00 93.62 297 ASP A O 1
ATOM 2346 N N . GLN A 1 298 ? -53.920 -14.075 66.565 1.00 93.62 298 GLN A N 1
ATOM 2347 C CA . GLN A 1 298 ? -53.757 -13.440 65.252 1.00 93.62 298 GLN A CA 1
ATOM 2348 C C . GLN A 1 298 ? -52.359 -12.817 65.030 1.00 93.62 298 GLN A C 1
ATOM 2350 O O . GLN A 1 298 ? -51.787 -13.026 63.958 1.00 93.62 298 GLN A O 1
ATOM 2355 N N . PRO A 1 299 ? -51.753 -12.097 66.001 1.00 93.81 299 PRO A N 1
ATOM 2356 C CA . PRO A 1 299 ? -50.394 -11.592 65.837 1.00 93.81 299 PRO A CA 1
ATOM 2357 C C . PRO A 1 299 ? -49.333 -12.691 65.721 1.00 93.81 299 PRO A C 1
ATOM 2359 O O . PRO A 1 299 ? -48.322 -12.453 65.075 1.00 93.81 299 PRO A O 1
ATOM 2362 N N . HIS A 1 300 ? -49.523 -13.870 66.331 1.00 92.94 300 HIS A N 1
ATOM 2363 C CA . HIS A 1 300 ? -48.591 -14.988 66.165 1.00 92.94 300 HIS A CA 1
ATOM 2364 C C . HIS A 1 300 ? -48.596 -15.507 64.722 1.00 92.94 300 HIS A C 1
ATOM 2366 O O . HIS A 1 300 ? -47.524 -15.663 64.144 1.00 92.94 300 HIS A O 1
ATOM 2372 N N . TYR A 1 301 ? -49.776 -15.701 64.121 1.00 94.06 301 TYR A N 1
ATOM 2373 C CA . TYR A 1 301 ? -49.876 -16.130 62.721 1.00 94.06 301 TYR A CA 1
ATOM 2374 C C . TYR A 1 301 ? -49.272 -15.108 61.758 1.00 94.06 301 TYR A C 1
ATOM 2376 O O . TYR A 1 301 ? -48.452 -15.477 60.933 1.00 94.06 301 TYR A O 1
ATOM 2384 N N . ARG A 1 302 ? -49.571 -13.813 61.930 1.00 94.88 302 ARG A N 1
ATOM 2385 C CA . ARG A 1 302 ? -48.998 -12.761 61.070 1.00 94.88 302 ARG A CA 1
ATOM 2386 C C . ARG A 1 302 ? -47.478 -12.694 61.140 1.00 94.88 302 ARG A C 1
ATOM 2388 O O . ARG A 1 302 ? -46.822 -12.516 60.124 1.00 94.88 302 ARG A O 1
ATOM 2395 N N . LEU A 1 303 ? -46.924 -12.869 62.336 1.00 94.75 303 LEU A N 1
ATOM 2396 C CA . LEU A 1 303 ? -45.480 -12.893 62.527 1.00 94.75 303 LEU A CA 1
ATOM 2397 C C . LEU A 1 303 ? -44.842 -14.134 61.890 1.00 94.75 303 LEU A C 1
ATOM 2399 O O . LEU A 1 303 ? -43.717 -14.060 61.412 1.00 94.75 303 LEU A O 1
ATOM 2403 N N . LYS A 1 304 ? -45.550 -15.269 61.889 1.00 94.56 304 LYS A N 1
ATOM 2404 C CA . LYS A 1 304 ? -45.124 -16.476 61.181 1.00 94.56 304 LYS A CA 1
ATOM 2405 C C . LYS A 1 304 ? -45.140 -16.267 59.665 1.00 94.56 304 LYS A C 1
ATOM 2407 O O . LYS A 1 304 ? -44.143 -16.584 59.033 1.00 94.56 304 LYS A O 1
ATOM 2412 N N . ASP A 1 305 ? -46.200 -15.674 59.118 1.00 95.56 305 ASP A N 1
ATOM 2413 C CA . ASP A 1 305 ? -46.282 -15.345 57.689 1.00 95.56 305 ASP A CA 1
ATOM 2414 C C . ASP A 1 305 ? -45.111 -14.430 57.273 1.00 95.56 305 ASP A C 1
ATOM 2416 O O . ASP A 1 305 ? -44.395 -14.724 56.320 1.00 95.56 305 ASP A O 1
ATOM 2420 N N . GLU A 1 306 ? -44.827 -13.372 58.047 1.00 94.88 306 GLU A N 1
ATOM 2421 C CA . GLU A 1 306 ? -43.667 -12.492 57.817 1.00 94.88 306 GLU A CA 1
ATOM 2422 C C . GLU A 1 306 ? -42.328 -13.250 57.875 1.00 94.88 306 GLU A C 1
ATOM 2424 O O . GLU A 1 306 ? -41.420 -12.969 57.090 1.00 94.88 306 GLU A O 1
ATOM 2429 N N . LEU A 1 307 ? -42.195 -14.215 58.792 1.00 96.19 307 LEU A N 1
ATOM 2430 C CA . LEU A 1 307 ? -41.010 -15.069 58.911 1.00 96.19 307 LEU A CA 1
ATOM 2431 C C . LEU A 1 307 ? -40.865 -16.071 57.764 1.00 96.19 307 LEU A C 1
ATOM 2433 O O . LEU A 1 307 ? -39.743 -16.502 57.512 1.00 96.19 307 LEU A O 1
ATOM 2437 N N . ASP A 1 308 ? -41.948 -16.413 57.074 1.00 94.12 308 ASP A N 1
ATOM 2438 C CA . ASP A 1 308 ? -41.918 -17.274 55.894 1.00 94.12 308 ASP A CA 1
ATOM 2439 C C . ASP A 1 308 ? -41.654 -16.448 54.613 1.00 94.12 308 ASP A C 1
ATOM 2441 O O . ASP A 1 308 ? -40.903 -16.889 53.739 1.00 94.12 308 ASP A O 1
ATOM 2445 N N . GLU A 1 309 ? -42.196 -15.228 54.511 1.00 95.62 309 GLU A N 1
ATOM 2446 C CA . GLU A 1 309 ? -42.096 -14.353 53.329 1.00 95.62 309 GLU A CA 1
ATOM 2447 C C . GLU A 1 309 ? -40.784 -13.550 53.246 1.00 95.62 309 GLU A C 1
ATOM 2449 O O . GLU A 1 309 ? -40.163 -13.465 52.178 1.00 95.62 309 GLU A O 1
ATOM 2454 N N . LEU A 1 310 ? -40.327 -12.945 54.353 1.00 95.88 310 LEU A N 1
ATOM 2455 C CA . LEU A 1 310 ? -39.134 -12.086 54.352 1.00 95.88 310 LEU A CA 1
ATOM 2456 C C . LEU A 1 310 ? -37.859 -12.832 53.919 1.00 95.88 310 LEU A C 1
ATOM 2458 O O . LEU A 1 310 ? -37.126 -12.280 53.092 1.00 95.88 310 LEU A O 1
ATOM 2462 N N . PRO A 1 311 ? -37.580 -14.071 54.382 1.00 96.81 311 PRO A N 1
ATOM 2463 C CA . PRO A 1 311 ? -36.416 -14.822 53.917 1.00 96.81 311 PRO A CA 1
ATOM 2464 C C . PRO A 1 311 ? -36.463 -15.138 52.423 1.00 96.81 311 PRO A C 1
ATOM 2466 O O . PRO A 1 311 ? -35.434 -15.045 51.761 1.00 96.81 311 PRO A O 1
ATOM 2469 N N . GLN A 1 312 ? -37.642 -15.452 51.872 1.00 96.12 312 GLN A N 1
ATOM 2470 C CA . GLN A 1 312 ? -37.798 -15.707 50.435 1.00 96.12 312 GLN A CA 1
ATOM 2471 C C . GLN A 1 312 ? -37.490 -14.448 49.616 1.00 96.12 312 GLN A C 1
ATOM 2473 O O . GLN A 1 312 ? -36.772 -14.506 48.617 1.00 96.12 312 GLN A O 1
ATOM 2478 N N . SER A 1 313 ? -37.981 -13.287 50.067 1.00 96.56 313 SER A N 1
ATOM 2479 C CA . SER A 1 313 ? -37.688 -12.002 49.427 1.00 96.56 313 SER A CA 1
ATOM 2480 C C . SER A 1 313 ? -36.198 -11.644 49.504 1.00 96.56 313 SER A C 1
ATOM 2482 O O . SER A 1 313 ? -35.638 -11.176 48.513 1.00 96.56 313 SER A O 1
ATOM 2484 N N . ILE A 1 314 ? -35.548 -11.891 50.647 1.00 97.50 314 ILE A N 1
ATOM 2485 C CA . ILE A 1 314 ? -34.104 -11.680 50.830 1.00 97.50 314 ILE A CA 1
ATOM 2486 C C . ILE A 1 314 ? -33.299 -12.609 49.918 1.00 97.50 314 ILE A C 1
ATOM 2488 O O . ILE A 1 314 ? -32.369 -12.146 49.264 1.00 97.50 314 ILE A O 1
ATOM 2492 N N . GLU A 1 315 ? -33.659 -13.889 49.824 1.00 97.19 315 GLU A N 1
ATOM 2493 C CA . GLU A 1 315 ? -32.947 -14.839 48.966 1.00 97.19 315 GLU A CA 1
ATOM 2494 C C . GLU A 1 315 ? -33.066 -14.460 47.485 1.00 97.19 315 GLU A C 1
ATOM 2496 O O . GLU A 1 315 ? -32.067 -14.438 46.768 1.00 97.19 315 GLU A O 1
ATOM 2501 N N . SER A 1 316 ? -34.255 -14.037 47.042 1.00 97.31 316 SER A N 1
ATOM 2502 C CA . SER A 1 316 ? -34.449 -13.506 45.688 1.00 97.31 316 SER A CA 1
ATOM 2503 C C . SER A 1 316 ? -33.574 -12.274 45.413 1.00 97.31 316 SER A C 1
ATOM 2505 O O . SER A 1 316 ? -32.959 -12.178 44.349 1.00 9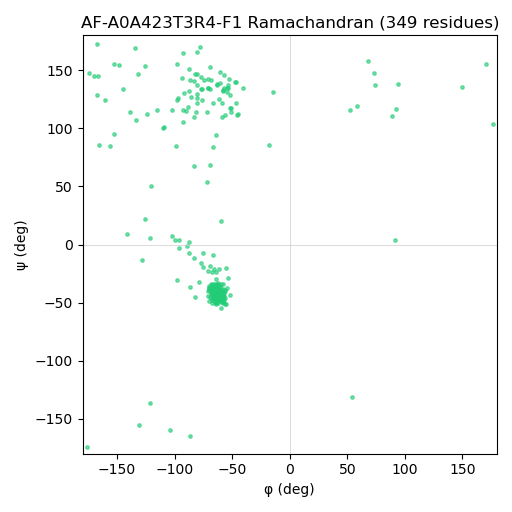7.31 316 SER A O 1
ATOM 2507 N N . LEU A 1 317 ? -33.460 -11.343 46.370 1.00 97.69 317 LEU A N 1
ATOM 2508 C CA . LEU A 1 317 ? -32.571 -10.184 46.238 1.00 97.69 317 LEU A CA 1
ATOM 2509 C C . LEU A 1 317 ? -31.090 -10.580 46.227 1.00 97.69 317 LEU A C 1
ATOM 2511 O O . LEU A 1 317 ? -30.329 -10.005 45.454 1.00 97.69 317 LEU A O 1
ATOM 2515 N N . ARG A 1 318 ? -30.672 -11.571 47.024 1.00 97.75 318 ARG A N 1
ATOM 2516 C CA . ARG A 1 318 ? -29.294 -12.093 47.009 1.00 97.75 318 ARG A CA 1
ATOM 2517 C C . ARG A 1 318 ? -28.954 -12.760 45.683 1.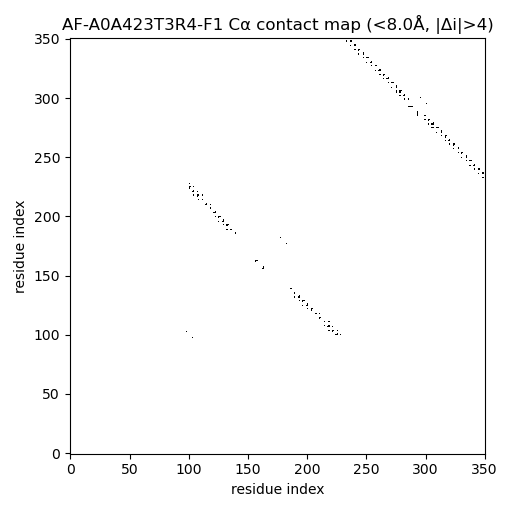00 97.75 318 ARG A C 1
ATOM 2519 O O . ARG A 1 318 ? -27.857 -12.556 45.174 1.00 97.75 318 ARG A O 1
ATOM 2526 N N . GLN A 1 319 ? -29.881 -13.518 45.103 1.00 97.81 319 GLN A N 1
ATOM 2527 C CA . GLN A 1 319 ? -29.690 -14.112 43.782 1.00 97.81 319 GLN A CA 1
ATOM 2528 C C . GLN A 1 319 ? -29.547 -13.033 42.700 1.00 97.81 319 GLN A C 1
ATOM 2530 O O . GLN A 1 319 ? -28.646 -13.113 41.863 1.00 97.81 319 GLN A O 1
ATOM 2535 N N . ARG A 1 320 ? -30.401 -12.002 42.741 1.00 97.56 320 ARG A N 1
ATOM 2536 C CA . ARG A 1 320 ? -30.296 -10.847 41.838 1.00 97.56 320 ARG A CA 1
ATOM 2537 C C . ARG A 1 320 ? -28.973 -10.111 42.014 1.00 97.56 320 ARG A C 1
ATOM 2539 O O . ARG A 1 320 ? -28.343 -9.810 41.014 1.00 97.56 320 ARG A O 1
ATOM 2546 N N . LEU A 1 321 ? -28.532 -9.895 43.255 1.00 98.19 321 LEU A N 1
ATOM 2547 C CA . LEU A 1 321 ? -27.246 -9.265 43.552 1.00 98.19 321 LEU A CA 1
ATOM 2548 C C . LEU A 1 321 ? -26.083 -10.035 42.923 1.00 98.19 321 LEU A C 1
ATOM 2550 O O . LEU A 1 321 ? -25.277 -9.422 42.239 1.00 98.19 321 LEU A O 1
ATOM 2554 N N . ARG A 1 322 ? -26.034 -11.363 43.092 1.00 97.94 322 ARG A N 1
ATOM 2555 C CA . ARG A 1 322 ? -24.988 -12.196 42.472 1.00 97.94 322 ARG A CA 1
ATOM 2556 C C . ARG A 1 322 ? -24.999 -12.084 40.953 1.00 97.94 322 ARG A C 1
ATOM 2558 O O . ARG A 1 322 ? -23.954 -11.909 40.354 1.00 97.94 322 ARG A O 1
ATOM 2565 N N . THR A 1 323 ? -26.187 -12.132 40.351 1.00 97.75 323 THR A N 1
ATOM 2566 C CA . THR A 1 323 ? -26.330 -11.996 38.893 1.00 97.75 323 THR A CA 1
ATOM 2567 C C . THR A 1 323 ? -25.813 -10.635 38.419 1.00 97.75 323 THR A C 1
ATOM 2569 O O . THR A 1 323 ? -25.066 -10.579 37.453 1.00 97.75 323 THR A O 1
ATOM 2572 N N . SER A 1 324 ? -26.166 -9.558 39.125 1.00 97.38 324 SER A N 1
ATOM 2573 C CA . SER A 1 324 ? -25.683 -8.200 38.855 1.00 97.38 324 SER A CA 1
ATOM 2574 C C . SER A 1 324 ? -24.164 -8.054 39.028 1.00 97.38 324 SER A C 1
ATOM 2576 O O . SER A 1 324 ? -23.495 -7.421 38.212 1.00 97.38 324 SER A O 1
ATOM 2578 N N . GLU A 1 325 ? -23.594 -8.661 40.072 1.00 97.75 325 GLU A N 1
ATOM 2579 C CA . GLU A 1 325 ? -22.145 -8.687 40.310 1.00 97.75 325 GLU A CA 1
ATOM 2580 C C . GLU A 1 325 ? -21.410 -9.452 39.196 1.00 97.75 325 GLU A C 1
ATOM 2582 O O . GLU A 1 325 ? -20.433 -8.932 38.656 1.00 97.75 325 GLU A O 1
ATOM 2587 N N . ASP A 1 326 ? -21.928 -10.612 38.779 1.00 97.94 326 ASP A N 1
ATOM 2588 C CA . ASP A 1 326 ? -21.391 -11.388 37.654 1.00 97.94 326 ASP A CA 1
ATOM 2589 C C . ASP A 1 326 ? -21.438 -10.578 36.344 1.00 97.94 326 ASP A C 1
ATOM 2591 O O . ASP A 1 326 ? -20.456 -10.539 35.597 1.00 97.94 326 ASP A O 1
ATOM 2595 N N . THR A 1 327 ? -22.549 -9.878 36.072 1.00 97.25 327 THR A N 1
ATOM 2596 C CA . THR A 1 327 ? -22.659 -9.013 34.885 1.00 97.25 327 THR A CA 1
ATOM 2597 C C . THR A 1 327 ? -21.685 -7.842 34.935 1.00 97.25 327 THR A C 1
ATOM 2599 O O . THR A 1 327 ? -21.074 -7.518 33.920 1.00 97.25 327 THR A O 1
ATOM 2602 N N . LEU A 1 328 ? -21.475 -7.228 36.104 1.00 98.00 328 LEU A N 1
ATOM 2603 C CA . LEU A 1 328 ? -20.524 -6.127 36.253 1.00 98.00 328 LEU A CA 1
ATOM 2604 C C . LEU A 1 328 ? -19.084 -6.586 35.973 1.00 98.00 328 LEU A C 1
ATOM 2606 O O . LEU A 1 328 ? -18.330 -5.882 35.299 1.00 98.00 328 LEU A O 1
ATOM 2610 N N . GLU A 1 329 ? -18.702 -7.777 36.444 1.00 97.75 329 GLU A N 1
ATOM 2611 C CA . GLU A 1 329 ? -17.396 -8.358 36.119 1.00 97.75 329 GLU A CA 1
ATOM 2612 C C . GLU A 1 329 ? -17.218 -8.581 34.611 1.00 97.75 329 GLU A C 1
ATOM 2614 O O . GLU A 1 329 ? -16.143 -8.310 34.070 1.00 97.75 329 GLU A O 1
ATOM 2619 N N . GLU A 1 330 ? -18.255 -9.060 33.921 1.00 97.56 330 GLU A N 1
ATOM 2620 C CA . GLU A 1 330 ? -18.229 -9.239 32.467 1.00 97.56 330 GLU A CA 1
ATOM 2621 C C . GLU A 1 330 ? -18.081 -7.898 31.733 1.00 97.56 330 GLU A C 1
ATOM 2623 O O . GLU A 1 330 ? -17.223 -7.771 30.853 1.00 97.56 330 GLU A O 1
ATOM 2628 N N . LEU A 1 331 ? -18.837 -6.874 32.142 1.00 97.50 331 LEU A N 1
ATOM 2629 C CA . LEU A 1 331 ? -18.742 -5.526 31.577 1.00 97.50 331 LEU A CA 1
ATOM 2630 C C . LEU A 1 331 ? -17.336 -4.930 31.749 1.00 97.50 331 LEU A C 1
ATOM 2632 O O . LEU A 1 331 ? -16.797 -4.348 30.806 1.00 97.50 331 LEU A O 1
ATOM 2636 N N . HIS A 1 332 ? -16.700 -5.117 32.910 1.00 97.75 332 HIS A N 1
ATOM 2637 C CA . HIS A 1 332 ? -15.317 -4.683 33.132 1.00 97.75 332 HIS A CA 1
ATOM 2638 C C . HIS A 1 332 ? -14.315 -5.400 32.220 1.00 97.75 332 HIS A C 1
ATOM 2640 O O . HIS A 1 332 ? -13.433 -4.752 31.656 1.00 97.75 332 HIS A O 1
ATOM 2646 N N . ARG A 1 333 ? -14.463 -6.713 32.005 1.00 97.50 333 ARG A N 1
ATOM 2647 C CA . ARG A 1 333 ? -13.589 -7.452 31.073 1.00 97.50 333 ARG A CA 1
ATOM 2648 C C . ARG A 1 333 ? -13.732 -6.931 29.643 1.00 97.50 333 ARG A C 1
ATOM 2650 O O . ARG A 1 333 ? -12.729 -6.663 28.984 1.00 97.50 333 ARG A O 1
ATOM 2657 N N . LEU A 1 334 ? -14.968 -6.717 29.187 1.00 96.88 334 LEU A N 1
ATOM 2658 C CA . LEU A 1 334 ? -15.241 -6.141 27.867 1.00 96.88 334 LEU A CA 1
ATOM 2659 C C . LEU A 1 334 ? -14.650 -4.729 27.721 1.00 96.88 334 LEU A C 1
ATOM 2661 O O . LEU A 1 334 ? -14.151 -4.373 26.651 1.00 96.88 334 LEU A O 1
ATOM 2665 N N . HIS A 1 335 ? -14.668 -3.935 28.796 1.00 96.62 335 HIS A N 1
ATOM 2666 C CA . HIS A 1 335 ? -14.110 -2.581 28.824 1.00 96.62 335 HIS A CA 1
ATOM 2667 C C . HIS A 1 335 ? -12.592 -2.580 28.652 1.00 96.62 335 HIS A C 1
ATOM 2669 O O . HIS A 1 335 ? -12.054 -1.812 27.845 1.00 96.62 335 HIS A O 1
ATOM 2675 N N . GLU A 1 336 ? -11.900 -3.477 29.351 1.00 96.44 336 GLU A N 1
ATOM 2676 C CA . GLU A 1 336 ? -10.460 -3.656 29.187 1.00 96.44 336 GLU A CA 1
ATOM 2677 C C . GLU A 1 336 ? -10.098 -4.084 27.763 1.00 96.44 336 GLU A C 1
ATOM 2679 O O . GLU A 1 336 ? -9.144 -3.557 27.183 1.00 96.44 336 GLU A O 1
ATOM 2684 N N . ASP A 1 337 ? -10.858 -5.015 27.186 1.00 95.81 337 ASP A N 1
ATOM 2685 C CA . ASP A 1 337 ? -10.618 -5.510 25.833 1.00 95.81 337 ASP A CA 1
ATOM 2686 C C . ASP A 1 337 ? -10.827 -4.410 24.788 1.00 95.81 337 ASP A C 1
ATOM 2688 O O . ASP A 1 337 ? -9.960 -4.205 23.935 1.00 95.81 337 ASP A O 1
ATOM 2692 N N . PHE A 1 338 ? -11.901 -3.619 24.891 1.00 95.50 338 PHE A N 1
ATOM 2693 C CA . PHE A 1 338 ? -12.116 -2.467 24.007 1.00 95.50 338 PHE A CA 1
ATOM 2694 C C . PHE A 1 338 ? -11.037 -1.401 24.175 1.00 95.50 338 PHE A C 1
ATOM 2696 O O . PHE A 1 338 ? -10.557 -0.861 23.176 1.00 95.50 338 PHE A O 1
ATOM 2703 N N . SER A 1 339 ? -10.606 -1.129 25.407 1.00 94.94 339 SER A N 1
ATOM 2704 C CA . SER A 1 339 ? -9.531 -0.173 25.679 1.00 94.94 339 SER A CA 1
ATOM 2705 C C . SER A 1 339 ? -8.216 -0.600 25.016 1.00 94.94 339 SER A C 1
ATOM 2707 O O . SER A 1 339 ? -7.574 0.212 24.344 1.00 94.94 339 SER A O 1
ATOM 2709 N N . LYS A 1 340 ? -7.839 -1.883 25.121 1.00 96.12 340 LYS A N 1
ATOM 2710 C CA . LYS A 1 340 ? -6.666 -2.444 24.423 1.00 96.12 340 LYS A CA 1
ATOM 2711 C C . LYS A 1 340 ? -6.810 -2.321 22.905 1.00 96.12 340 LYS A C 1
ATOM 2713 O O . LYS A 1 340 ? -5.876 -1.900 22.224 1.00 96.12 340 LYS A O 1
ATOM 2718 N N . ASP A 1 341 ? -7.986 -2.638 22.374 1.00 95.62 341 ASP A N 1
ATOM 2719 C CA . ASP A 1 341 ? -8.268 -2.599 20.939 1.00 95.62 341 ASP A CA 1
ATOM 2720 C C . ASP A 1 341 ? -8.247 -1.186 20.343 1.00 95.62 341 ASP A C 1
ATOM 2722 O O . ASP A 1 341 ? -7.841 -1.006 19.188 1.00 95.62 341 ASP A O 1
ATOM 2726 N N . ILE A 1 342 ? -8.677 -0.185 21.116 1.00 96.38 342 ILE A N 1
ATOM 2727 C CA . ILE A 1 342 ? -8.588 1.233 20.756 1.00 96.38 342 ILE A CA 1
ATOM 2728 C C . ILE A 1 342 ? -7.123 1.667 20.717 1.00 96.38 342 ILE A C 1
ATOM 2730 O O . ILE A 1 342 ? -6.707 2.261 19.721 1.00 96.38 342 ILE A O 1
ATOM 2734 N N . LEU A 1 343 ? -6.337 1.327 21.746 1.00 95.44 343 LEU A N 1
ATOM 2735 C CA . LEU A 1 343 ? -4.910 1.658 21.812 1.00 95.44 343 LEU A CA 1
ATOM 2736 C C . LEU A 1 343 ? -4.133 1.032 20.650 1.00 95.44 343 LEU A C 1
ATOM 2738 O O . LEU A 1 343 ? -3.379 1.721 19.969 1.00 95.44 343 LEU A O 1
ATOM 2742 N N . ASN A 1 344 ? -4.364 -0.248 20.353 1.00 95.12 344 ASN A N 1
ATOM 2743 C CA . ASN A 1 344 ? -3.711 -0.932 19.233 1.00 95.12 344 ASN A CA 1
ATOM 2744 C C . ASN A 1 344 ? -3.994 -0.242 17.889 1.00 95.12 344 ASN A C 1
ATOM 2746 O O . ASN A 1 344 ? -3.093 -0.061 17.065 1.00 95.12 344 ASN A O 1
ATOM 2750 N N . ARG A 1 345 ? -5.244 0.178 17.663 1.00 93.81 345 ARG A N 1
ATOM 2751 C CA . ARG A 1 345 ? -5.626 0.910 16.447 1.00 93.81 345 ARG A CA 1
ATOM 2752 C C . ARG A 1 345 ? -5.042 2.315 16.416 1.00 93.81 345 ARG A C 1
ATOM 2754 O O . ARG A 1 345 ? -4.619 2.757 15.358 1.00 93.81 345 ARG A O 1
ATOM 2761 N N . GLU A 1 346 ? -4.979 2.998 17.552 1.00 94.44 346 GLU A N 1
ATOM 2762 C CA . GLU A 1 346 ? -4.326 4.302 17.670 1.00 94.44 346 GLU A CA 1
ATOM 2763 C C . GLU A 1 346 ? -2.838 4.227 17.330 1.00 94.44 346 GLU A C 1
ATOM 2765 O O . GLU A 1 346 ? -2.372 5.007 16.503 1.00 94.44 346 GLU A O 1
ATOM 2770 N N . HIS A 1 347 ? -2.131 3.227 17.862 1.00 92.56 347 HIS A N 1
ATOM 2771 C CA . HIS A 1 347 ? -0.748 2.949 17.488 1.00 92.56 347 HIS A CA 1
ATOM 2772 C C . HIS A 1 347 ? -0.603 2.678 15.987 1.00 92.56 347 HIS A C 1
ATOM 2774 O O . HIS A 1 347 ? 0.288 3.239 15.357 1.00 92.56 347 HIS A O 1
ATOM 2780 N N . THR A 1 348 ? -1.506 1.880 15.409 1.00 92.19 348 THR A N 1
ATOM 2781 C CA . THR A 1 348 ? -1.489 1.546 13.973 1.00 92.19 348 THR A CA 1
ATOM 2782 C C . THR A 1 348 ? -1.730 2.765 13.076 1.00 92.19 348 THR A C 1
ATOM 2784 O O . THR A 1 348 ? -1.183 2.819 11.987 1.00 92.19 348 THR A O 1
ATOM 2787 N N . ILE A 1 349 ? -2.550 3.727 13.509 1.00 91.94 349 ILE A N 1
ATOM 2788 C CA . ILE A 1 349 ? -2.853 4.959 12.756 1.00 91.94 349 ILE A CA 1
ATOM 2789 C C . ILE A 1 349 ? -1.721 5.989 12.885 1.00 91.94 349 ILE A C 1
ATOM 2791 O O . ILE A 1 349 ? -1.503 6.787 11.981 1.00 91.94 349 ILE A O 1
ATOM 2795 N N . SER A 1 350 ? -1.030 6.008 14.028 1.00 87.56 350 SER A N 1
ATOM 2796 C CA . SER A 1 350 ? 0.043 6.973 14.305 1.00 87.56 350 SER A CA 1
ATOM 2797 C C . SER A 1 350 ? 1.372 6.670 13.608 1.00 87.56 350 SER A C 1
ATOM 2799 O O . SER A 1 350 ? 2.247 7.536 13.585 1.00 87.56 350 SER A O 1
ATOM 2801 N N . PHE A 1 351 ? 1.531 5.442 13.114 1.00 68.75 351 PHE A N 1
ATOM 2802 C CA . PHE A 1 351 ? 2.728 4.935 12.448 1.00 68.75 351 PHE A CA 1
ATOM 2803 C C . PHE A 1 351 ? 2.525 4.964 10.936 1.00 68.75 351 PHE A C 1
ATOM 2805 O O . PHE A 1 351 ? 3.497 5.314 10.230 1.00 68.75 351 PHE A O 1
#

InterPro domains:
  IPR000435 Tektins [PR00511] (267-283)
  IPR000435 Tektins [PR00511] (286-306)
  IPR000435 Tektins [PR00511] (309-325)
  IPR000435 Tektins [PTHR19960] (1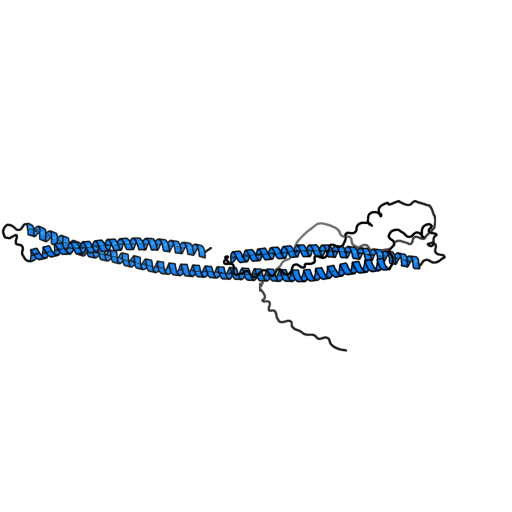04-349)
  IPR048256 Tektin-like [PF03148] (104-349)

Nearest PDB structures (foldseek):
  9cpc-assembly1_3E  TM=9.302E-01  e=8.645E-09  Sus scrofa
  8otz-assembly1_Cv  TM=9.157E-01  e=1.192E-08  Bos taurus
  8iyj-assembly1_A1  TM=9.051E-01  e=1.645E-08  Mus musculus
  7ung-assembly1_B1  TM=8.951E-01  e=2.150E-08  Homo sapiens
  7rro-assembly1_B3  TM=8.852E-01  e=4.314E-08  Bos taurus

Radius of gyration: 55.52 Å; Cα contacts (8 Å, |Δi|>4): 103; chains: 1; bounding box: 128×70×153 Å

Secondary structure (DSSP, 8-state):
-----------------------------------------PPPP-PPPP----------PPPP---SSSSSS-PPPPPPP-----------------S-HHHHHHHHHHHHHHHHHHHHHHHHHHHHHHHHHHHHHHHHHHHHHHHHHHHHHHTT--TT-TT----TTTTSPPTTPPPHHHHHHHHHHHHHHHHHHHHHHHHHHHHHHHHHHHHHHHHHHHHHHHHHHHHHHHHHHHHHHHHHHHHHHHHHHHHHHHHHHHHHHHHHHHHHHHHHHHHHHHHHHHHT--GGG----HHHHHHHHHHHHHHHHHHHHHHHHHHHHHHHHHHHHHHHHHHHHHHHHHHHHH-

Organism: Penaeus vannamei (NCBI:txid6689)